Protein AF-A0A9W8ZR80-F1 (afdb_monomer)

Nearest PDB structures (foldseek):
  5ufi-assembly3_C  TM=8.876E-01  e=1.411E-05  Homo sapiens
  4gao-assembly3_D  TM=9.109E-01  e=1.666E-04  Homo sapiens
  6b5q-assembly1_A  TM=8.791E-01  e=1.181E-04  Homo sapiens
  6xon-assembly1_A  TM=8.781E-01  e=1.486E-04  Tequatrovirus T4
  6xoq-assembly1_A  TM=8.804E-01  e=3.515E-04  Tequatrovirus T4

InterPro domains:
  IPR005176 Potentiating neddylation domain [PF03556] (81-155)
  IPR005176 Potentiating neddylation domain [PS51229] (1-176)
  IPR014764 Defective-in-cullin neddylation protein [PTHR12281] (7-153)
  IPR042460 DCN1-like, PONY binding domain [G3DSA:1.10.238.200] (81-168)

Solvent-accessible surface area (backbone atoms only — not comparable to full-atom values): 9997 Å² total; per-residue (Å²): 129,65,80,49,37,58,58,51,49,38,58,64,27,68,47,73,50,74,96,58,80,53,72,64,35,50,52,53,21,34,57,75,48,58,46,90,47,69,70,39,47,54,52,54,40,50,55,48,40,34,42,57,46,67,68,42,79,76,82,87,86,46,91,90,76,48,80,52,60,53,67,67,58,55,57,35,63,76,42,46,69,60,44,40,50,51,53,56,54,44,52,54,60,31,65,30,48,91,94,46,80,41,29,49,34,67,64,49,50,55,49,40,56,46,63,40,31,80,62,34,71,69,43,51,58,51,51,52,54,48,61,80,37,50,92,76,55,62,59,40,39,67,64,60,55,53,46,54,56,52,48,51,50,52,52,51,54,51,51,52,53,51,52,53,51,48,53,58,47,55,55,55,68,73,76,111

Sequence (176 aa):
MDGAMPLILAWQLDAKEMGTFTKDEWLKGTAKLRISTLPSLVIALSELDDLLISDKSPVKSNPKTDPYDRGTYLNYAKNVKDAYQKLYIFCFSLAKPEQSRNIDMETSTALWSVILAPKYPIMQEVLEFIAEKETVYKATNKDLWTMVIIFSWSYCSTLTFHVVDIDARILRDCES

pLDDT: mean 88.4, std 12.41, range [44.84, 97.75]

Structure (mmCIF, N/CA/C/O backbone):
data_AF-A0A9W8ZR80-F1
#
_entry.id   AF-A0A9W8ZR80-F1
#
loop_
_atom_site.group_PDB
_atom_site.id
_atom_site.type_symbol
_atom_site.label_atom_id
_atom_site.label_alt_id
_atom_site.label_comp_id
_atom_site.label_asym_id
_atom_site.label_entity_id
_atom_site.label_seq_id
_atom_site.pdbx_PDB_ins_code
_atom_site.Cartn_x
_atom_site.Cartn_y
_atom_site.Cartn_z
_atom_site.occupancy
_atom_site.B_iso_or_equiv
_atom_site.auth_seq_id
_atom_site.auth_comp_id
_atom_site.auth_as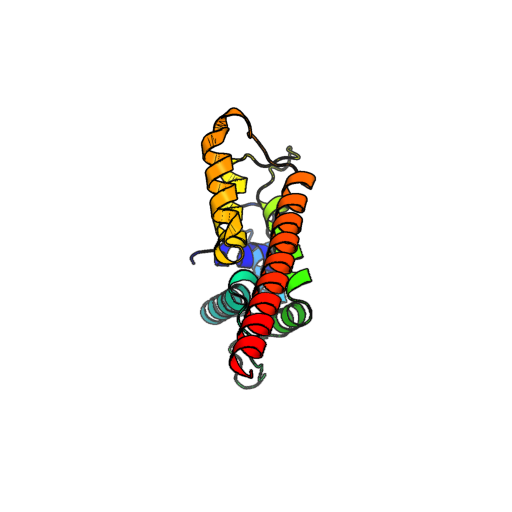ym_id
_atom_site.auth_atom_id
_atom_site.pdbx_PDB_model_num
ATOM 1 N N . MET A 1 1 ? -5.529 -10.310 -8.979 1.00 62.75 1 MET A N 1
ATOM 2 C CA . MET A 1 1 ? -4.592 -9.430 -8.248 1.00 62.75 1 MET A CA 1
ATOM 3 C C . MET A 1 1 ? -5.079 -9.530 -6.835 1.00 62.75 1 MET A C 1
ATOM 5 O O . MET A 1 1 ? -6.152 -9.009 -6.558 1.00 62.75 1 MET A O 1
ATOM 9 N N . ASP A 1 2 ? -4.362 -10.277 -6.015 1.00 78.81 2 ASP A N 1
ATOM 10 C CA . ASP A 1 2 ? -4.862 -10.706 -4.714 1.00 78.81 2 ASP A CA 1
ATOM 11 C C . ASP A 1 2 ? -3.974 -10.086 -3.626 1.00 78.81 2 ASP A C 1
ATOM 13 O O . ASP A 1 2 ? -2.906 -9.539 -3.926 1.00 78.81 2 ASP A O 1
ATOM 17 N N . GLY A 1 3 ? -4.425 -10.115 -2.373 1.00 89.12 3 GLY A N 1
ATOM 18 C CA . GLY A 1 3 ? -3.670 -9.548 -1.254 1.00 89.12 3 GLY A CA 1
ATOM 19 C C . GLY A 1 3 ? -3.423 -8.043 -1.404 1.00 89.12 3 GLY A C 1
ATOM 20 O O . GLY A 1 3 ? -4.344 -7.279 -1.696 1.00 89.12 3 GLY A O 1
ATOM 21 N N . ALA A 1 4 ? -2.178 -7.603 -1.195 1.00 93.88 4 ALA A N 1
ATOM 22 C CA . ALA A 1 4 ? -1.828 -6.183 -1.173 1.00 93.88 4 ALA A CA 1
ATOM 23 C C . ALA A 1 4 ? -1.535 -5.585 -2.559 1.00 93.88 4 ALA A C 1
ATOM 25 O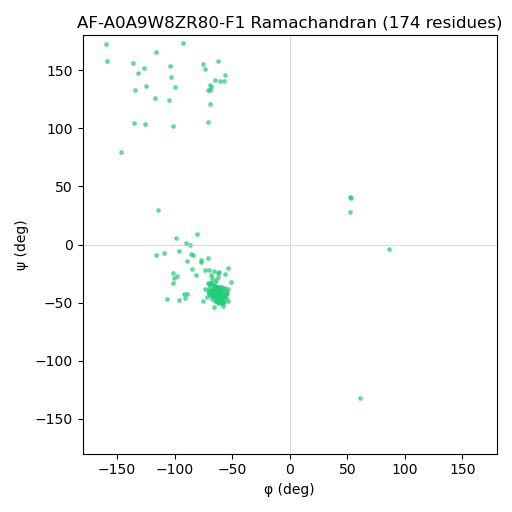 O . ALA A 1 4 ? -1.421 -4.362 -2.677 1.00 93.88 4 ALA A O 1
ATOM 26 N N . MET A 1 5 ? -1.456 -6.394 -3.625 1.00 94.44 5 MET A N 1
ATOM 27 C CA . MET A 1 5 ? -1.112 -5.908 -4.971 1.00 94.44 5 MET A CA 1
ATOM 28 C C . MET A 1 5 ? -2.005 -4.756 -5.473 1.00 94.44 5 MET A C 1
ATOM 30 O O . MET A 1 5 ? -1.453 -3.804 -6.031 1.00 94.44 5 MET A O 1
ATOM 34 N N . PRO A 1 6 ? -3.344 -4.762 -5.280 1.00 94.94 6 PRO A N 1
ATOM 35 C CA . PRO A 1 6 ? -4.185 -3.631 -5.681 1.00 94.94 6 PRO A CA 1
ATOM 36 C C . PRO A 1 6 ? -3.848 -2.333 -4.932 1.00 94.94 6 PRO A C 1
ATOM 38 O O . PRO A 1 6 ? -3.858 -1.258 -5.530 1.00 94.94 6 PRO A O 1
ATOM 41 N N . LEU A 1 7 ? -3.498 -2.426 -3.644 1.00 96.25 7 LEU A N 1
ATOM 42 C CA . LEU A 1 7 ? -3.101 -1.277 -2.822 1.00 96.25 7 LEU A CA 1
ATOM 43 C C . LEU A 1 7 ? -1.726 -0.747 -3.237 1.00 96.25 7 LEU A C 1
ATOM 45 O O . LEU A 1 7 ? -1.531 0.464 -3.325 1.00 96.25 7 LEU A O 1
ATOM 49 N N . ILE A 1 8 ? -0.789 -1.646 -3.549 1.00 96.56 8 ILE A N 1
ATOM 50 C CA . ILE A 1 8 ? 0.528 -1.286 -4.085 1.00 96.56 8 ILE A CA 1
ATOM 51 C C . ILE A 1 8 ? 0.368 -0.596 -5.439 1.00 96.56 8 ILE A C 1
ATOM 53 O O . ILE A 1 8 ? 1.002 0.431 -5.668 1.00 96.56 8 ILE A O 1
ATOM 57 N N . LEU A 1 9 ? -0.498 -1.102 -6.321 1.00 96.12 9 LEU A N 1
ATOM 58 C CA . LEU A 1 9 ? -0.787 -0.452 -7.599 1.00 96.12 9 LEU A CA 1
ATOM 59 C C . LEU A 1 9 ? -1.351 0.953 -7.385 1.00 96.12 9 LEU A C 1
ATOM 61 O O . LEU A 1 9 ? -0.821 1.906 -7.952 1.00 96.12 9 LEU A O 1
ATOM 65 N N . ALA A 1 10 ? -2.370 1.092 -6.534 1.00 96.81 10 ALA A N 1
ATOM 66 C CA . ALA A 1 10 ? -2.941 2.393 -6.203 1.00 96.81 10 ALA A CA 1
ATOM 67 C C . ALA A 1 10 ? -1.876 3.363 -5.670 1.00 96.81 10 ALA A C 1
ATOM 69 O O . ALA A 1 10 ? -1.837 4.523 -6.076 1.00 96.81 10 ALA A O 1
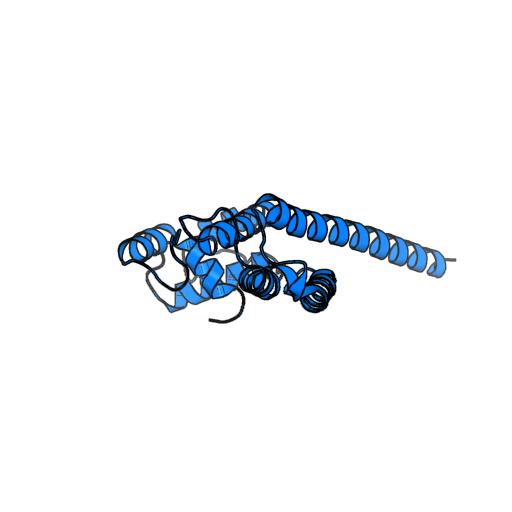ATOM 70 N N . TRP A 1 11 ? -0.957 2.870 -4.837 1.00 97.06 11 TRP A N 1
ATOM 71 C CA . TRP A 1 11 ? 0.157 3.655 -4.321 1.00 97.06 11 TRP A CA 1
ATOM 72 C C . TRP A 1 11 ? 1.143 4.076 -5.413 1.00 97.06 11 TRP A C 1
ATOM 74 O O . TRP A 1 11 ? 1.546 5.235 -5.467 1.00 97.06 11 TRP A O 1
ATOM 84 N N . GLN A 1 12 ? 1.518 3.171 -6.321 1.00 95.38 12 GLN A N 1
ATOM 85 C CA . GLN A 1 12 ? 2.451 3.494 -7.404 1.00 95.38 12 GLN A CA 1
ATOM 86 C C . GLN A 1 12 ? 1.868 4.483 -8.425 1.00 95.38 12 GLN A C 1
ATOM 88 O O . GLN A 1 12 ? 2.624 5.244 -9.036 1.00 95.38 12 GLN A O 1
ATOM 93 N N . LEU A 1 13 ? 0.544 4.485 -8.596 1.00 95.50 13 LEU A N 1
ATOM 94 C CA . LEU A 1 13 ? -0.175 5.421 -9.463 1.00 95.50 13 LEU A CA 1
ATOM 95 C C . LEU A 1 13 ? -0.551 6.740 -8.766 1.00 95.50 13 LEU A C 1
ATOM 97 O O . LEU A 1 13 ? -1.140 7.603 -9.413 1.00 95.50 13 LEU A O 1
ATOM 101 N N . ASP A 1 14 ? -0.202 6.907 -7.483 1.00 95.12 14 ASP A N 1
ATOM 102 C CA . ASP A 1 14 ? -0.587 8.059 -6.658 1.00 95.12 14 ASP A CA 1
ATOM 103 C C . ASP A 1 14 ? -2.120 8.300 -6.681 1.00 95.12 14 ASP A C 1
ATOM 105 O O . ASP A 1 14 ? -2.590 9.436 -6.783 1.00 95.12 14 ASP A O 1
ATOM 109 N N . ALA A 1 15 ? -2.895 7.208 -6.616 1.00 95.94 15 ALA A N 1
ATOM 110 C CA . ALA A 1 15 ? -4.350 7.223 -6.740 1.00 95.94 15 ALA A CA 1
ATOM 111 C C . ALA A 1 15 ? -5.027 7.980 -5.593 1.00 95.94 15 ALA A C 1
ATOM 113 O O . ALA A 1 15 ? -4.614 7.885 -4.433 1.00 95.94 15 ALA A O 1
ATOM 114 N N . LYS A 1 16 ? -6.092 8.715 -5.922 1.00 92.88 16 LYS A N 1
ATOM 115 C CA . LYS A 1 16 ? -6.823 9.546 -4.953 1.00 92.88 16 LYS A CA 1
ATOM 116 C C . LYS A 1 16 ? -8.079 8.906 -4.384 1.00 92.88 16 LYS A C 1
ATOM 118 O O . LYS A 1 16 ? -8.481 9.267 -3.283 1.00 92.88 16 LYS A O 1
ATOM 123 N N . GLU A 1 17 ? -8.699 8.003 -5.129 1.00 91.00 17 GLU A N 1
ATOM 124 C CA . GLU A 1 17 ? -9.972 7.390 -4.769 1.00 91.00 17 GLU A CA 1
ATOM 125 C C . GLU A 1 17 ? -9.833 5.868 -4.765 1.00 91.00 17 GLU A C 1
ATOM 127 O O . GLU A 1 17 ? -9.199 5.273 -5.638 1.00 91.00 17 GLU A O 1
ATOM 132 N N . MET A 1 18 ? -10.395 5.224 -3.744 1.00 89.88 18 MET A N 1
ATOM 133 C CA . MET A 1 18 ? -10.366 3.773 -3.643 1.00 89.88 18 MET A CA 1
ATOM 134 C C . MET A 1 18 ? -11.285 3.144 -4.700 1.00 89.88 18 MET A C 1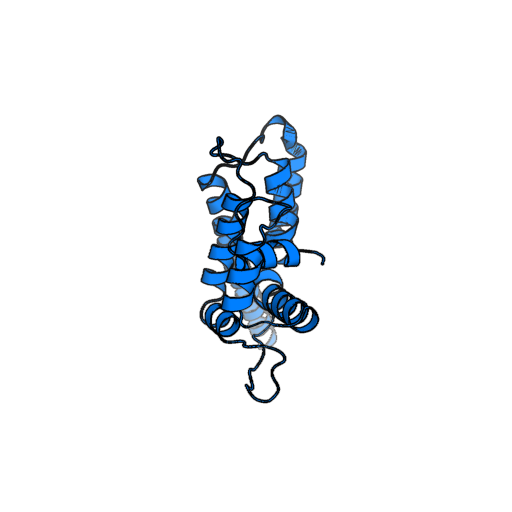
ATOM 136 O O . MET A 1 18 ? -12.440 3.528 -4.847 1.00 89.88 18 MET A O 1
ATOM 140 N N . GLY A 1 19 ? -10.781 2.132 -5.409 1.00 88.06 19 GLY A N 1
ATOM 141 C CA . GLY A 1 19 ? -11.571 1.335 -6.355 1.00 88.06 19 GLY A CA 1
ATOM 142 C C . GLY A 1 19 ? -11.675 1.906 -7.772 1.00 88.06 19 GLY A C 1
ATOM 143 O O . GLY A 1 19 ? -12.218 1.231 -8.647 1.00 88.06 19 GLY A O 1
ATOM 144 N N . THR A 1 20 ? -11.122 3.092 -8.040 1.00 90.56 20 THR A N 1
ATOM 145 C CA . THR A 1 20 ? -11.117 3.700 -9.378 1.00 90.56 20 THR A CA 1
ATOM 146 C C . THR A 1 20 ? -9.752 4.306 -9.713 1.00 90.56 20 THR A C 1
ATOM 148 O O . THR A 1 20 ? -8.962 4.637 -8.834 1.00 90.56 20 THR A O 1
ATOM 151 N N . PHE A 1 21 ? -9.457 4.429 -11.010 1.00 93.62 21 PHE A N 1
ATOM 152 C CA . PHE A 1 21 ? -8.280 5.141 -11.506 1.00 93.62 21 PHE A CA 1
ATOM 153 C C . PHE A 1 21 ? -8.685 6.046 -12.660 1.00 93.62 21 PHE A C 1
ATOM 155 O O . PHE A 1 21 ? -9.361 5.622 -13.602 1.00 93.62 21 PHE A O 1
ATOM 162 N N . THR A 1 22 ? -8.226 7.289 -12.625 1.00 95.19 22 THR A N 1
ATOM 163 C CA . THR A 1 22 ? -8.341 8.195 -13.763 1.00 95.19 22 THR A CA 1
ATOM 164 C C . THR A 1 22 ? -7.317 7.834 -14.838 1.00 95.19 22 THR A C 1
ATOM 166 O O . THR A 1 22 ? -6.243 7.283 -14.573 1.00 95.19 22 THR A O 1
ATOM 169 N N . LYS A 1 23 ? -7.618 8.200 -16.088 1.00 94.44 23 LYS A N 1
ATOM 170 C CA . LYS A 1 23 ? -6.676 8.036 -17.205 1.00 94.44 23 LYS A CA 1
ATOM 171 C C . LYS A 1 23 ? -5.343 8.743 -16.930 1.00 94.44 23 LYS A C 1
ATOM 173 O O . LYS A 1 23 ? -4.289 8.222 -17.284 1.00 94.44 23 LYS A O 1
ATOM 178 N N . ASP A 1 24 ? -5.391 9.904 -16.286 1.00 95.50 24 ASP A N 1
ATOM 179 C CA . ASP A 1 24 ? -4.204 10.697 -15.979 1.00 95.50 24 ASP A CA 1
ATOM 180 C C . ASP A 1 24 ? -3.326 10.044 -14.908 1.00 95.50 24 ASP A C 1
ATOM 182 O O . ASP A 1 24 ? -2.107 10.030 -15.073 1.00 95.50 24 ASP A O 1
ATOM 186 N N . GLU A 1 25 ? -3.911 9.491 -13.839 1.00 95.69 25 GLU A N 1
ATOM 187 C CA . GLU A 1 25 ? -3.174 8.721 -12.820 1.00 95.69 25 GLU A CA 1
ATOM 188 C C . GLU A 1 25 ? -2.483 7.513 -13.456 1.00 95.69 25 GLU A C 1
ATOM 190 O O . GLU A 1 25 ? -1.280 7.316 -13.277 1.00 95.69 25 GLU A O 1
ATOM 195 N N . TRP A 1 26 ? -3.211 6.762 -14.288 1.00 94.38 26 TRP A N 1
ATOM 196 C CA . TRP A 1 26 ? -2.657 5.613 -14.997 1.00 94.38 26 TRP A CA 1
ATOM 197 C C . TRP A 1 26 ? -1.476 5.999 -15.894 1.00 94.38 26 TRP A C 1
ATOM 199 O O . TRP A 1 26 ? -0.403 5.397 -15.814 1.00 94.38 26 TRP A O 1
ATOM 209 N N . LEU A 1 27 ? -1.641 7.021 -16.740 1.00 93.56 27 LEU A N 1
ATOM 210 C CA . LEU A 1 27 ? -0.595 7.457 -17.667 1.00 93.56 27 LEU A CA 1
ATOM 211 C C . LEU A 1 27 ? 0.628 8.010 -16.930 1.00 93.56 27 LEU A C 1
ATOM 213 O O . LEU A 1 27 ? 1.757 7.664 -17.273 1.00 93.56 27 LEU A O 1
ATOM 217 N N . LYS A 1 28 ? 0.424 8.839 -15.900 1.00 93.38 28 LYS A N 1
ATOM 218 C CA . LYS A 1 28 ? 1.524 9.410 -15.110 1.00 93.38 28 LYS A CA 1
ATOM 219 C C . LYS A 1 28 ? 2.275 8.329 -14.341 1.00 93.38 28 LYS A C 1
ATOM 221 O O . LYS A 1 28 ? 3.504 8.317 -14.366 1.00 93.38 28 LYS A O 1
ATOM 226 N N . GLY A 1 29 ? 1.557 7.414 -13.696 1.00 91.69 29 GLY A N 1
ATOM 227 C CA . GLY A 1 29 ? 2.158 6.343 -12.910 1.00 91.69 29 GLY A CA 1
ATOM 228 C C . GLY A 1 29 ? 2.911 5.331 -13.775 1.00 91.69 29 GLY A C 1
ATOM 229 O O . GLY A 1 29 ? 4.074 5.041 -13.508 1.00 91.69 29 GLY A O 1
ATOM 230 N N . THR A 1 30 ? 2.322 4.861 -14.878 1.00 90.94 30 THR A N 1
ATOM 231 C CA . THR A 1 30 ? 3.016 3.942 -15.804 1.00 90.94 30 THR A CA 1
ATOM 232 C C . THR A 1 30 ? 4.226 4.593 -16.480 1.00 90.94 30 THR A C 1
ATOM 234 O O . THR A 1 30 ? 5.264 3.943 -16.615 1.00 90.94 30 THR A O 1
ATOM 237 N N . ALA A 1 31 ? 4.159 5.889 -16.808 1.00 91.12 31 ALA A N 1
ATOM 238 C CA . ALA A 1 31 ? 5.311 6.645 -17.303 1.00 91.12 31 ALA A CA 1
ATOM 239 C C . ALA A 1 31 ? 6.419 6.798 -16.244 1.00 91.12 31 ALA A C 1
ATOM 241 O O . ALA A 1 31 ? 7.595 6.617 -16.563 1.00 91.12 31 ALA A O 1
ATOM 242 N N . LYS A 1 32 ? 6.061 7.073 -14.981 1.00 90.00 32 LYS A N 1
ATOM 243 C CA . LYS A 1 32 ? 6.988 7.150 -13.832 1.00 90.00 32 LYS A CA 1
ATOM 244 C C . LYS A 1 32 ? 7.695 5.817 -13.583 1.00 90.00 32 LYS A C 1
ATOM 246 O O . LYS A 1 32 ? 8.894 5.805 -13.325 1.00 90.00 32 LYS A O 1
ATOM 251 N N . LEU A 1 33 ? 6.968 4.707 -13.697 1.00 88.12 33 LEU A N 1
ATOM 252 C CA . LEU A 1 33 ? 7.519 3.354 -13.590 1.00 88.12 33 LEU A CA 1
ATOM 253 C C . LEU A 1 33 ? 8.257 2.900 -14.856 1.00 88.12 33 LEU A C 1
ATOM 255 O O . LEU A 1 33 ? 8.957 1.895 -14.817 1.00 88.12 33 LEU A O 1
ATOM 259 N N . ARG A 1 34 ? 8.093 3.624 -15.974 1.00 88.88 34 ARG A N 1
ATOM 260 C CA . ARG A 1 34 ? 8.597 3.261 -17.309 1.00 88.88 34 ARG A CA 1
ATOM 261 C C . ARG A 1 34 ? 8.158 1.859 -17.740 1.00 88.88 34 ARG A C 1
ATOM 263 O O . ARG A 1 34 ? 8.922 1.107 -18.342 1.00 88.88 34 ARG A O 1
ATOM 270 N N . ILE A 1 35 ? 6.910 1.514 -17.434 1.00 90.06 35 ILE A N 1
ATOM 271 C CA . ILE A 1 35 ? 6.309 0.225 -17.777 1.00 90.06 35 ILE A CA 1
ATOM 272 C C . ILE A 1 35 ? 5.350 0.420 -18.947 1.00 90.06 35 ILE A C 1
ATOM 274 O O . ILE A 1 35 ? 4.427 1.226 -18.875 1.00 90.06 35 ILE A O 1
ATOM 278 N N . SER A 1 36 ? 5.558 -0.341 -20.021 1.00 86.12 36 SER A N 1
ATOM 279 C CA . SER A 1 36 ? 4.759 -0.268 -21.251 1.00 86.12 36 SER A CA 1
ATOM 280 C C . SER A 1 36 ? 3.853 -1.480 -21.479 1.00 86.12 36 SER A C 1
ATOM 282 O O . SER A 1 36 ? 3.043 -1.464 -22.402 1.00 86.12 36 SER A O 1
ATOM 284 N N . THR A 1 37 ? 3.966 -2.531 -20.658 1.00 90.94 37 THR A N 1
ATOM 285 C CA . THR A 1 37 ? 3.181 -3.762 -20.814 1.00 90.94 37 THR A CA 1
ATOM 286 C C . THR A 1 37 ? 2.557 -4.204 -19.493 1.00 90.94 37 THR A C 1
ATOM 288 O O . THR A 1 37 ? 3.135 -4.024 -18.419 1.00 90.94 37 THR A O 1
ATOM 291 N N . LEU A 1 38 ? 1.372 -4.814 -19.571 1.00 91.38 38 LEU A N 1
ATOM 292 C CA . LEU A 1 38 ? 0.682 -5.353 -18.400 1.00 91.38 38 LEU A CA 1
ATOM 293 C C . LEU A 1 38 ? 1.469 -6.485 -17.702 1.00 91.38 38 LEU A C 1
ATOM 295 O O . LEU A 1 38 ? 1.531 -6.459 -16.476 1.00 91.38 38 LEU A O 1
ATOM 299 N N . PRO A 1 39 ? 2.120 -7.435 -18.410 1.00 93.81 39 PRO A N 1
ATOM 300 C CA . PRO A 1 39 ? 2.944 -8.455 -17.756 1.00 93.81 39 PRO A CA 1
ATOM 301 C C . PRO A 1 39 ? 4.085 -7.862 -16.922 1.00 93.81 39 PRO A C 1
ATOM 303 O O . PRO A 1 39 ? 4.265 -8.249 -15.770 1.00 93.81 39 PRO A O 1
ATOM 306 N N . SER A 1 40 ? 4.804 -6.873 -17.461 1.00 93.06 40 SER A N 1
ATOM 307 C CA . SER A 1 40 ? 5.857 -6.158 -16.732 1.00 93.06 40 SER A CA 1
ATOM 308 C C . SER A 1 40 ? 5.315 -5.445 -15.488 1.00 93.06 40 SER A C 1
ATOM 310 O O . SER A 1 40 ? 5.977 -5.442 -14.453 1.00 93.06 40 SER A O 1
ATOM 312 N N . LEU A 1 41 ? 4.101 -4.882 -15.562 1.00 93.88 41 LEU A N 1
ATOM 313 C CA . LEU A 1 41 ? 3.436 -4.266 -14.411 1.00 93.88 41 LEU A CA 1
ATOM 314 C C . LEU A 1 41 ? 3.127 -5.293 -13.320 1.00 93.88 41 LEU A C 1
ATOM 316 O O . LEU A 1 41 ? 3.421 -5.050 -12.156 1.00 93.88 41 LEU A O 1
ATOM 320 N N . VAL A 1 42 ? 2.564 -6.445 -13.688 1.00 94.56 42 VAL A N 1
ATOM 321 C CA . VAL A 1 42 ? 2.245 -7.515 -12.729 1.00 94.56 42 VAL A CA 1
ATOM 322 C C . VAL A 1 42 ? 3.510 -8.021 -12.034 1.00 94.56 42 VAL A C 1
ATOM 324 O O . VAL A 1 42 ? 3.495 -8.185 -10.816 1.00 94.56 42 VAL A O 1
ATOM 327 N N . ILE A 1 43 ? 4.612 -8.195 -12.774 1.00 94.31 43 ILE A N 1
ATOM 328 C CA . ILE A 1 43 ? 5.913 -8.562 -12.196 1.00 94.31 43 ILE A CA 1
ATOM 329 C C . ILE A 1 43 ? 6.378 -7.490 -11.206 1.00 94.31 43 ILE A C 1
ATOM 331 O O . ILE A 1 43 ? 6.713 -7.820 -10.074 1.00 94.31 43 ILE A O 1
ATOM 335 N N . ALA A 1 44 ? 6.335 -6.211 -11.588 1.00 95.06 44 ALA A N 1
ATOM 336 C CA . ALA A 1 44 ? 6.754 -5.118 -10.714 1.00 95.06 44 ALA A CA 1
ATOM 337 C C . ALA A 1 44 ? 5.946 -5.055 -9.406 1.00 95.06 44 ALA A C 1
ATOM 339 O O . ALA A 1 44 ? 6.513 -4.853 -8.334 1.00 95.06 44 ALA A O 1
ATOM 340 N N . LEU A 1 45 ? 4.626 -5.254 -9.481 1.00 95.88 45 LEU A N 1
ATOM 341 C CA . LEU A 1 45 ? 3.758 -5.298 -8.302 1.00 95.88 45 LEU A CA 1
ATOM 342 C C . LEU A 1 45 ? 4.052 -6.514 -7.419 1.00 95.88 45 LEU A C 1
ATOM 344 O O . LEU A 1 45 ? 4.069 -6.376 -6.201 1.00 95.88 45 LEU A O 1
ATOM 348 N N . SER A 1 46 ? 4.308 -7.679 -8.021 1.00 95.25 46 SER A N 1
ATOM 349 C CA . SER A 1 46 ? 4.666 -8.896 -7.286 1.00 95.25 46 SER A CA 1
ATOM 350 C C . SER A 1 46 ? 6.008 -8.748 -6.571 1.00 95.25 46 SER A C 1
ATOM 352 O O . SER A 1 46 ? 6.130 -9.148 -5.421 1.00 95.25 46 SER A O 1
ATOM 354 N N . GLU A 1 47 ? 7.008 -8.145 -7.221 1.00 95.19 47 GLU A N 1
ATOM 355 C CA . GLU A 1 47 ? 8.311 -7.888 -6.599 1.00 95.19 47 GLU A CA 1
ATOM 356 C C . GLU A 1 47 ? 8.183 -6.898 -5.427 1.00 95.19 47 GLU A C 1
ATOM 358 O O . GLU A 1 47 ? 8.858 -7.059 -4.409 1.00 95.19 47 GLU A O 1
ATOM 363 N N . LEU A 1 48 ? 7.309 -5.887 -5.539 1.00 96.12 48 LEU A N 1
ATOM 364 C CA . LEU A 1 48 ? 7.020 -4.950 -4.446 1.00 96.12 48 LEU A CA 1
ATOM 365 C C . LEU A 1 48 ? 6.264 -5.604 -3.286 1.00 96.12 48 LEU A C 1
ATOM 367 O O . LEU A 1 48 ? 6.577 -5.301 -2.138 1.00 96.12 48 LEU A O 1
ATOM 371 N N . ASP A 1 49 ? 5.295 -6.476 -3.561 1.00 95.75 49 ASP A N 1
ATOM 372 C CA . ASP A 1 49 ? 4.586 -7.244 -2.530 1.00 95.75 49 ASP A CA 1
ATOM 373 C C . ASP A 1 49 ? 5.555 -8.145 -1.753 1.00 95.75 49 ASP A C 1
ATOM 375 O O . ASP A 1 49 ? 5.622 -8.094 -0.522 1.00 95.75 49 ASP A O 1
ATOM 379 N N . ASP A 1 50 ? 6.407 -8.860 -2.488 1.00 95.38 50 ASP A N 1
ATOM 380 C CA . ASP A 1 50 ? 7.464 -9.699 -1.936 1.00 95.38 50 ASP A CA 1
ATOM 381 C C . ASP A 1 50 ? 8.412 -8.909 -1.024 1.00 95.38 50 ASP A C 1
ATOM 383 O O . ASP A 1 50 ? 8.758 -9.370 0.064 1.00 95.38 50 ASP A O 1
ATOM 387 N N . LEU A 1 51 ? 8.805 -7.705 -1.450 1.00 95.44 51 LEU A N 1
ATOM 388 C CA . LEU A 1 51 ? 9.713 -6.832 -0.708 1.00 95.44 51 LEU A CA 1
ATOM 389 C C . LEU A 1 51 ? 9.061 -6.206 0.535 1.00 95.44 51 LEU A C 1
ATOM 391 O O . LEU A 1 51 ? 9.697 -6.109 1.582 1.00 95.44 51 LEU A O 1
ATOM 395 N N . LEU A 1 52 ? 7.833 -5.698 0.407 1.00 95.06 52 LEU A N 1
ATOM 396 C CA . LEU A 1 52 ? 7.204 -4.850 1.425 1.00 95.06 52 LEU A CA 1
ATOM 397 C C . LEU A 1 52 ? 6.376 -5.664 2.422 1.00 95.06 52 LEU A C 1
ATOM 399 O O . LEU A 1 52 ? 6.433 -5.401 3.627 1.00 95.06 52 LEU A O 1
ATOM 403 N N . ILE A 1 53 ? 5.614 -6.641 1.931 1.00 94.06 53 ILE A N 1
ATOM 404 C CA . ILE A 1 53 ? 4.659 -7.413 2.732 1.00 94.06 53 ILE A CA 1
ATOM 405 C C . ILE A 1 53 ? 5.290 -8.723 3.199 1.00 94.06 53 ILE A C 1
ATOM 407 O O . ILE A 1 53 ? 5.248 -9.013 4.391 1.00 94.06 53 ILE A O 1
ATOM 411 N N . SER A 1 54 ? 5.935 -9.463 2.290 1.00 91.12 54 SER A N 1
ATOM 412 C CA . SER A 1 54 ? 6.453 -10.815 2.566 1.00 91.12 54 SER A CA 1
ATOM 413 C C . SER A 1 54 ? 7.894 -10.873 3.106 1.00 91.12 54 SER A C 1
ATOM 415 O O . SER A 1 54 ? 8.414 -11.969 3.303 1.00 91.12 54 SER A O 1
ATOM 417 N N . ASP A 1 55 ? 8.564 -9.730 3.309 1.00 88.69 55 ASP A N 1
ATOM 418 C CA . ASP A 1 55 ? 9.963 -9.632 3.785 1.00 88.69 55 ASP A CA 1
ATOM 419 C C . ASP A 1 55 ? 10.985 -10.465 2.985 1.00 88.69 55 ASP A C 1
ATOM 421 O O . ASP A 1 55 ? 12.029 -10.881 3.499 1.00 88.69 55 ASP A O 1
ATOM 425 N N . LYS A 1 56 ? 10.725 -10.706 1.695 1.00 90.19 56 LYS A N 1
ATOM 426 C CA . LYS A 1 56 ? 11.672 -11.422 0.838 1.00 90.19 56 LYS A CA 1
ATOM 427 C C . LYS A 1 56 ? 12.867 -10.537 0.500 1.00 90.19 56 LYS A C 1
ATOM 429 O O . LYS A 1 56 ? 12.787 -9.311 0.412 1.00 90.19 56 LYS A O 1
ATOM 434 N N . SER A 1 57 ? 14.005 -11.189 0.270 1.00 88.94 57 SER A N 1
ATOM 435 C CA . SER A 1 57 ? 15.229 -10.498 -0.137 1.00 88.94 57 SER A CA 1
ATOM 436 C C . SER A 1 57 ? 15.033 -9.751 -1.467 1.00 88.94 57 SER A C 1
ATOM 438 O O . SER A 1 57 ? 14.416 -10.309 -2.378 1.00 88.94 57 SER A O 1
ATOM 440 N N . PRO A 1 58 ? 15.590 -8.533 -1.621 1.00 91.81 58 PRO A N 1
ATOM 441 C CA . PRO A 1 58 ? 15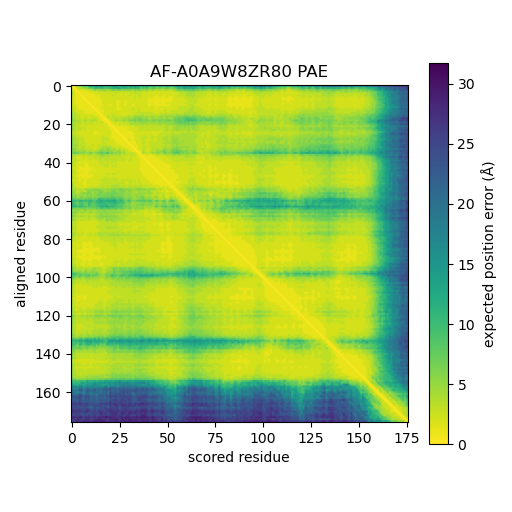.460 -7.764 -2.851 1.00 91.81 58 PRO A CA 1
ATOM 442 C C . PRO A 1 58 ? 15.967 -8.515 -4.085 1.00 91.81 58 PRO A C 1
ATOM 444 O O . PRO A 1 58 ? 17.014 -9.171 -4.053 1.00 91.81 58 PRO A O 1
ATOM 447 N N . VAL A 1 59 ? 15.254 -8.366 -5.199 1.00 91.62 59 VAL A N 1
ATOM 448 C CA . VAL A 1 59 ? 15.635 -8.977 -6.476 1.00 91.62 59 VAL A CA 1
ATOM 449 C C . VAL A 1 59 ? 16.891 -8.300 -7.031 1.00 91.62 59 VAL A C 1
ATOM 451 O O . VAL A 1 59 ? 17.029 -7.074 -7.019 1.00 91.62 59 VAL A O 1
ATOM 454 N N . LYS A 1 60 ? 17.826 -9.105 -7.548 1.00 87.69 60 LYS A N 1
ATOM 455 C CA . LYS A 1 60 ? 19.015 -8.599 -8.249 1.00 87.69 60 LYS A CA 1
ATOM 456 C C . LYS A 1 60 ? 18.597 -7.980 -9.585 1.00 87.69 60 LYS A C 1
ATOM 458 O O . LYS A 1 60 ? 17.864 -8.601 -10.346 1.00 87.69 60 LYS A O 1
ATOM 463 N N . SER A 1 61 ? 19.108 -6.791 -9.889 1.00 88.62 61 SER A N 1
ATOM 464 C CA . SER A 1 61 ? 18.820 -6.090 -11.145 1.00 88.62 61 SER A CA 1
ATOM 465 C C . SER A 1 61 ? 19.949 -6.266 -12.158 1.00 88.62 61 SER A C 1
ATOM 467 O O . SER A 1 61 ? 21.130 -6.139 -11.826 1.00 88.62 61 SER A O 1
ATOM 469 N N . ASN A 1 62 ? 19.573 -6.544 -13.404 1.00 88.06 62 ASN A N 1
ATOM 470 C CA . ASN A 1 62 ? 20.439 -6.505 -14.572 1.00 88.06 62 ASN A CA 1
ATOM 471 C C . ASN A 1 62 ? 19.699 -5.800 -15.726 1.00 88.06 62 ASN A C 1
ATOM 473 O O . ASN A 1 62 ? 18.878 -6.426 -16.398 1.00 88.06 62 ASN A O 1
ATOM 477 N N . PRO A 1 63 ? 20.033 -4.533 -16.042 1.00 85.12 63 PRO A N 1
ATOM 478 C CA . PRO A 1 63 ? 19.295 -3.725 -17.018 1.00 85.12 63 PRO A CA 1
ATOM 479 C C . PRO A 1 63 ? 19.104 -4.351 -18.408 1.00 85.12 63 PRO A C 1
ATOM 481 O O . PRO A 1 63 ? 18.223 -3.927 -19.146 1.00 85.12 63 PRO A O 1
ATOM 484 N N . LYS A 1 64 ? 19.927 -5.338 -18.791 1.00 83.56 64 LYS A N 1
ATOM 485 C CA . LYS A 1 64 ? 19.809 -6.035 -20.083 1.00 83.56 64 LYS A CA 1
ATOM 486 C C . LYS A 1 64 ? 18.743 -7.131 -20.098 1.00 83.56 64 LYS A C 1
ATOM 488 O O . LYS A 1 64 ? 18.267 -7.483 -21.170 1.00 83.56 64 LYS A O 1
ATOM 493 N N . THR A 1 65 ? 18.437 -7.715 -18.945 1.00 89.38 65 THR A N 1
ATOM 494 C CA . THR A 1 65 ? 17.538 -8.874 -18.813 1.00 89.38 65 THR A CA 1
ATOM 495 C C . THR A 1 65 ? 16.285 -8.559 -18.009 1.00 89.38 65 THR A C 1
ATOM 497 O O . THR A 1 65 ? 15.388 -9.393 -17.925 1.00 89.38 65 THR A O 1
ATOM 500 N N . ASP A 1 66 ? 16.239 -7.389 -17.379 1.00 89.88 66 ASP A N 1
ATOM 501 C CA . ASP A 1 66 ? 15.148 -7.016 -16.496 1.00 89.88 66 ASP A CA 1
ATOM 502 C C . ASP A 1 66 ? 13.844 -6.807 -17.287 1.00 89.88 66 ASP A C 1
ATOM 504 O O . ASP A 1 66 ? 13.847 -6.147 -18.327 1.00 89.88 66 ASP A O 1
ATOM 508 N N . PRO A 1 67 ? 12.710 -7.341 -16.797 1.00 88.94 67 PRO A N 1
ATOM 509 C CA . PRO A 1 67 ? 11.426 -7.240 -17.488 1.00 88.94 67 PRO A CA 1
ATOM 510 C C . PRO A 1 67 ? 10.828 -5.822 -17.460 1.00 88.94 67 PRO A C 1
ATOM 512 O O . PRO A 1 67 ? 9.846 -5.560 -18.159 1.00 88.94 67 PRO A O 1
ATOM 515 N N . TYR A 1 68 ? 11.381 -4.922 -16.639 1.00 91.75 68 TYR A N 1
ATOM 516 C CA . TYR A 1 68 ? 11.026 -3.506 -16.544 1.00 91.75 68 TYR A CA 1
ATOM 517 C C . TYR A 1 68 ? 12.155 -2.685 -15.892 1.00 91.75 68 TYR A C 1
ATOM 519 O O . TYR A 1 68 ? 13.126 -3.241 -15.378 1.00 91.75 68 TYR A O 1
ATOM 527 N N . ASP A 1 69 ? 12.020 -1.355 -15.883 1.00 91.12 69 ASP A N 1
ATOM 528 C CA . ASP A 1 69 ? 12.941 -0.460 -15.171 1.00 91.12 69 ASP A CA 1
ATOM 529 C C . ASP A 1 69 ? 12.754 -0.580 -13.645 1.00 91.12 69 ASP A C 1
ATOM 531 O O . ASP A 1 69 ? 11.797 -0.067 -13.060 1.00 91.12 69 ASP A O 1
ATOM 535 N N . ARG A 1 70 ? 13.699 -1.250 -12.976 1.00 92.94 70 ARG A N 1
ATOM 536 C CA . ARG A 1 70 ? 13.679 -1.449 -11.518 1.00 92.94 70 ARG A CA 1
ATOM 537 C C . ARG A 1 70 ? 14.176 -0.248 -10.708 1.00 92.94 70 ARG A C 1
ATOM 539 O O . ARG A 1 70 ? 14.337 -0.372 -9.496 1.00 92.94 70 ARG A O 1
ATOM 546 N N . GLY A 1 71 ? 14.415 0.920 -11.306 1.00 91.88 71 GLY A N 1
ATOM 547 C CA . GLY A 1 71 ? 14.974 2.080 -10.603 1.00 91.88 71 GLY A CA 1
ATOM 548 C C . GLY A 1 71 ? 14.161 2.491 -9.369 1.00 91.88 71 GLY A C 1
ATOM 549 O O . GLY A 1 71 ? 14.714 2.678 -8.283 1.00 91.88 71 GLY A O 1
ATOM 550 N N . THR A 1 72 ? 12.835 2.561 -9.510 1.00 91.88 72 THR A N 1
ATOM 551 C CA . THR A 1 72 ? 11.913 2.867 -8.402 1.00 91.88 72 THR A CA 1
ATOM 552 C C . THR A 1 72 ? 11.915 1.764 -7.340 1.00 91.88 72 THR A C 1
ATOM 554 O O . THR A 1 72 ? 12.039 2.058 -6.153 1.00 91.88 72 THR A O 1
ATOM 557 N N . TYR A 1 73 ? 11.868 0.497 -7.764 1.00 94.69 73 TYR A N 1
ATOM 558 C CA . TYR A 1 73 ? 11.928 -0.668 -6.875 1.00 94.69 73 TYR A CA 1
ATOM 559 C C . TYR A 1 73 ? 13.202 -0.676 -6.016 1.00 94.69 73 TYR A C 1
ATOM 561 O O . TYR A 1 73 ? 13.138 -0.772 -4.791 1.00 94.69 73 TYR A O 1
ATOM 569 N N . LEU A 1 74 ? 14.366 -0.486 -6.643 1.00 94.06 74 LEU A N 1
ATOM 570 C CA . LEU A 1 74 ? 15.658 -0.462 -5.957 1.00 94.06 74 LEU A CA 1
ATOM 571 C C . LEU A 1 74 ? 15.770 0.704 -4.970 1.00 94.06 74 LEU A C 1
ATOM 573 O O . LEU A 1 74 ? 16.447 0.585 -3.951 1.00 94.06 74 LEU A O 1
ATOM 577 N N . ASN A 1 75 ? 15.107 1.832 -5.239 1.00 93.94 75 ASN A N 1
ATOM 578 C CA . ASN A 1 75 ? 15.051 2.933 -4.281 1.00 93.94 75 ASN A CA 1
ATOM 579 C C . ASN A 1 75 ? 14.269 2.557 -3.020 1.00 93.94 75 ASN A C 1
ATOM 581 O O . ASN A 1 75 ? 14.724 2.891 -1.928 1.00 93.94 75 ASN A O 1
ATOM 585 N N . TYR A 1 76 ? 13.157 1.830 -3.145 1.00 95.56 76 TYR A N 1
ATOM 586 C CA . TYR A 1 76 ? 12.447 1.298 -1.981 1.00 95.56 76 TYR A CA 1
ATOM 587 C C . TYR A 1 76 ? 13.274 0.244 -1.237 1.00 95.56 76 TYR A C 1
ATOM 589 O O . TYR A 1 76 ? 13.328 0.269 -0.010 1.00 95.56 76 TYR A O 1
ATOM 597 N N . ALA A 1 77 ? 14.002 -0.612 -1.959 1.00 95.19 77 ALA A N 1
ATOM 598 C CA . ALA A 1 77 ? 14.856 -1.639 -1.361 1.00 95.19 77 ALA A CA 1
ATOM 599 C C . ALA A 1 77 ? 15.998 -1.076 -0.488 1.00 95.19 77 ALA A C 1
ATOM 601 O O . ALA A 1 77 ? 16.456 -1.757 0.425 1.00 95.19 77 ALA A O 1
ATOM 602 N N . LYS A 1 78 ? 16.440 0.174 -0.711 1.00 95.31 78 LYS A N 1
ATOM 603 C CA . LYS A 1 78 ? 17.452 0.839 0.140 1.00 95.31 78 LYS A CA 1
ATOM 604 C C . LYS A 1 78 ? 16.968 1.072 1.572 1.00 95.31 78 LYS A C 1
ATOM 606 O O . LYS A 1 78 ? 17.779 1.077 2.492 1.00 95.31 78 LYS A O 1
ATOM 611 N N . ASN A 1 79 ? 15.670 1.314 1.757 1.00 94.75 79 ASN A N 1
ATOM 612 C CA . ASN A 1 79 ? 15.058 1.488 3.070 1.00 94.75 79 ASN A CA 1
ATOM 613 C C . ASN A 1 79 ? 13.627 0.939 3.047 1.00 94.75 79 ASN A C 1
ATOM 615 O O . ASN A 1 79 ? 12.649 1.682 2.939 1.00 94.75 79 ASN A O 1
ATOM 619 N N . VAL A 1 80 ? 13.530 -0.388 3.153 1.00 94.06 80 VAL A N 1
ATOM 620 C CA . VAL A 1 80 ? 12.259 -1.125 3.093 1.00 94.06 80 VAL A CA 1
ATOM 621 C C . VAL A 1 80 ? 11.292 -0.653 4.177 1.00 94.06 80 VAL A C 1
ATOM 623 O O . VAL A 1 80 ? 10.105 -0.494 3.908 1.00 94.06 80 VAL A O 1
ATOM 626 N N . LYS A 1 81 ? 11.792 -0.348 5.383 1.00 92.06 81 LYS A N 1
ATOM 627 C CA . LYS A 1 81 ? 10.964 0.129 6.499 1.00 92.06 81 LYS A CA 1
ATOM 628 C C . LYS A 1 81 ? 10.281 1.462 6.180 1.00 92.06 81 LYS A C 1
ATOM 630 O O . LYS A 1 81 ? 9.081 1.596 6.405 1.00 92.06 81 LYS A O 1
ATOM 635 N N . ASP A 1 82 ? 11.022 2.428 5.637 1.00 95.19 82 ASP A N 1
ATOM 636 C CA . ASP A 1 82 ? 10.471 3.723 5.213 1.00 95.19 82 ASP A CA 1
ATOM 637 C C . ASP A 1 82 ? 9.487 3.568 4.041 1.00 95.19 82 ASP A C 1
ATOM 639 O O . ASP A 1 82 ? 8.405 4.154 4.055 1.00 95.19 82 ASP A O 1
ATOM 643 N N . ALA A 1 83 ? 9.814 2.731 3.052 1.00 96.75 83 ALA A N 1
ATOM 644 C CA . ALA A 1 83 ? 8.920 2.447 1.930 1.00 96.75 83 ALA A CA 1
ATOM 645 C C . ALA A 1 83 ? 7.599 1.805 2.391 1.00 96.75 83 ALA A C 1
ATOM 647 O O . ALA A 1 83 ? 6.521 2.246 1.988 1.00 96.75 83 ALA A O 1
ATOM 648 N N . TYR A 1 84 ? 7.675 0.823 3.290 1.00 96.12 84 TYR A N 1
ATOM 649 C CA . TYR A 1 84 ? 6.513 0.177 3.892 1.00 96.12 84 TYR A CA 1
ATOM 650 C C . TYR A 1 84 ? 5.672 1.167 4.706 1.00 96.12 84 TYR A C 1
ATOM 652 O O . TYR A 1 84 ? 4.452 1.211 4.562 1.00 96.12 84 TYR A O 1
ATOM 660 N N . GLN A 1 85 ? 6.309 2.034 5.502 1.00 95.94 85 GLN A N 1
ATOM 661 C CA . GLN A 1 85 ? 5.606 3.082 6.244 1.00 95.94 85 GLN A CA 1
ATOM 662 C C . GLN A 1 85 ? 4.865 4.049 5.310 1.00 95.94 85 GLN A C 1
ATOM 664 O O . GLN A 1 85 ? 3.730 4.436 5.593 1.00 95.94 85 GLN A O 1
ATOM 669 N N . LYS A 1 86 ? 5.475 4.425 4.181 1.00 97.31 86 LYS A N 1
ATOM 670 C CA . LYS A 1 86 ? 4.835 5.275 3.166 1.00 97.31 86 LYS A CA 1
ATOM 671 C C . LYS A 1 86 ? 3.613 4.601 2.548 1.00 97.31 86 LYS A C 1
ATOM 673 O O . LYS A 1 86 ? 2.573 5.249 2.466 1.00 97.31 86 LYS A O 1
ATOM 678 N N . LEU A 1 87 ? 3.710 3.319 2.187 1.00 97.69 87 LEU A N 1
ATOM 679 C CA . LEU A 1 87 ? 2.567 2.529 1.713 1.00 97.69 87 LEU A CA 1
ATOM 680 C C . LEU A 1 87 ? 1.452 2.470 2.771 1.00 97.69 87 LEU A C 1
ATOM 682 O O . LEU A 1 87 ? 0.285 2.708 2.463 1.00 97.69 87 LEU A O 1
ATOM 686 N N . TYR A 1 88 ? 1.806 2.215 4.029 1.00 97.50 88 TYR A N 1
ATOM 687 C CA . TYR A 1 88 ? 0.853 2.122 5.135 1.00 97.50 88 TYR A CA 1
ATOM 688 C C . TYR A 1 88 ? 0.080 3.431 5.366 1.00 97.50 88 TYR A C 1
ATOM 690 O O . TYR A 1 88 ? -1.141 3.426 5.523 1.00 97.50 88 TYR A O 1
ATOM 698 N N . ILE A 1 89 ? 0.769 4.576 5.356 1.00 97.19 89 ILE A N 1
ATOM 699 C CA . ILE A 1 89 ? 0.135 5.897 5.499 1.00 97.19 89 ILE A CA 1
ATOM 700 C C . ILE A 1 89 ? -0.663 6.285 4.247 1.00 97.19 89 ILE A C 1
ATOM 702 O O . ILE A 1 89 ? -1.703 6.944 4.353 1.00 97.19 89 ILE A O 1
ATOM 706 N N . PHE A 1 90 ? -0.209 5.863 3.066 1.00 97.75 90 PHE A N 1
ATOM 707 C CA . PHE A 1 90 ? -0.972 6.018 1.834 1.00 97.75 90 PHE A CA 1
ATOM 708 C C . PHE A 1 90 ? -2.318 5.288 1.918 1.00 97.75 90 PHE A C 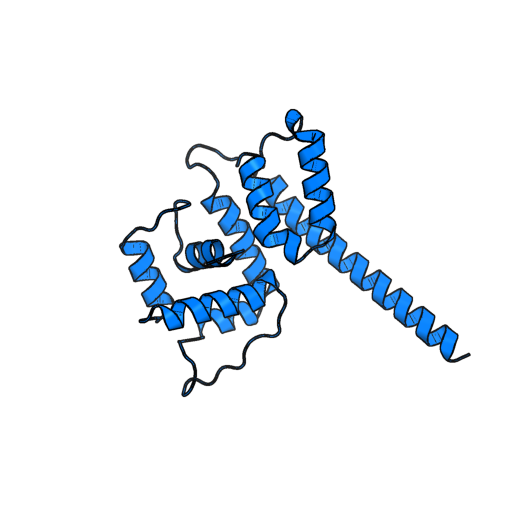1
ATOM 710 O O . PHE A 1 90 ? -3.335 5.903 1.616 1.00 97.75 90 PHE A O 1
ATOM 717 N N . CYS A 1 91 ? -2.359 4.047 2.417 1.00 97.44 91 CYS A N 1
ATOM 718 C CA . CYS A 1 91 ? -3.606 3.280 2.546 1.00 97.44 91 CYS A CA 1
ATOM 719 C C . CYS A 1 91 ? -4.657 4.007 3.401 1.00 97.44 91 CYS A C 1
ATOM 721 O O . CYS A 1 91 ? -5.824 4.059 3.019 1.00 97.44 91 CYS A O 1
ATOM 723 N N . PHE A 1 92 ? -4.242 4.645 4.503 1.00 96.69 92 PHE A N 1
ATOM 724 C CA . PHE A 1 92 ? -5.143 5.494 5.290 1.00 96.69 92 PHE A CA 1
ATOM 725 C C . PHE A 1 92 ? -5.681 6.666 4.462 1.00 96.69 92 PHE A C 1
ATOM 727 O O . PHE A 1 92 ? -6.863 6.988 4.500 1.00 96.69 92 PHE A O 1
ATOM 734 N N . SER A 1 93 ? -4.805 7.322 3.705 1.00 95.88 93 SER A N 1
ATOM 735 C CA . SER A 1 93 ? -5.176 8.501 2.919 1.00 95.88 93 SER A CA 1
ATOM 736 C C . SER A 1 93 ? -6.109 8.147 1.759 1.00 95.88 93 SER A C 1
ATOM 738 O O . SER A 1 93 ? -6.993 8.938 1.451 1.00 95.88 93 SER A O 1
ATOM 740 N N . LEU A 1 94 ? -5.933 6.960 1.171 1.00 95.75 94 LEU A N 1
ATOM 741 C CA . LEU A 1 94 ? -6.763 6.411 0.101 1.00 95.75 94 LEU A CA 1
ATOM 742 C C . LEU A 1 94 ? -8.165 6.017 0.592 1.00 95.75 94 LEU A C 1
ATOM 744 O O . LEU A 1 94 ? -9.146 6.251 -0.103 1.00 95.75 94 LEU A O 1
ATOM 748 N N . ALA A 1 95 ? -8.260 5.407 1.776 1.00 95.50 95 ALA A N 1
ATOM 749 C CA . ALA A 1 95 ? -9.528 4.922 2.323 1.00 95.50 95 ALA A CA 1
ATOM 750 C C . ALA A 1 95 ? -10.326 5.992 3.081 1.00 95.50 95 ALA A C 1
ATOM 752 O O . ALA A 1 95 ? -11.533 5.855 3.267 1.00 95.50 95 ALA A O 1
ATOM 753 N N . LYS A 1 96 ? -9.674 7.064 3.541 1.00 93.75 96 LYS A N 1
ATOM 754 C CA . LYS A 1 96 ? -10.334 8.144 4.277 1.00 93.75 96 LYS A CA 1
ATOM 755 C C . LYS A 1 96 ? -11.256 8.945 3.345 1.00 93.75 96 LYS A C 1
ATOM 757 O O . LYS A 1 96 ? -10.749 9.614 2.444 1.00 93.75 96 LYS A O 1
ATOM 762 N N . PRO A 1 97 ? -12.569 9.034 3.634 1.00 91.31 97 PRO A N 1
ATOM 763 C CA . PRO A 1 97 ? -13.477 9.896 2.881 1.00 91.31 97 PRO A CA 1
ATOM 764 C C . PRO A 1 97 ? -13.002 11.353 2.883 1.00 91.31 97 PRO A C 1
ATOM 766 O O . PRO A 1 97 ? -12.454 11.830 3.882 1.00 91.31 97 PRO A O 1
ATOM 769 N N . GLU A 1 98 ? -13.232 12.092 1.797 1.00 87.25 98 GLU A N 1
ATOM 770 C CA . GLU A 1 98 ? -12.706 13.456 1.622 1.00 87.25 98 GLU A CA 1
ATOM 771 C C . GLU A 1 98 ? -13.102 14.393 2.777 1.00 87.25 98 GLU A C 1
ATOM 773 O O . GLU A 1 98 ? -12.257 15.091 3.340 1.00 87.25 98 GLU A O 1
ATOM 778 N N . GLN A 1 99 ? -14.360 14.311 3.215 1.00 88.44 99 GLN A N 1
ATOM 779 C CA . GLN A 1 99 ? -14.939 15.151 4.269 1.00 88.44 99 GLN A CA 1
ATOM 780 C C . GLN A 1 99 ? -14.667 14.644 5.697 1.00 88.44 99 GLN A C 1
ATOM 782 O O . GLN A 1 99 ? -14.952 15.344 6.668 1.00 88.44 99 GLN A O 1
ATOM 787 N N . SER A 1 100 ? -14.112 13.438 5.849 1.00 90.94 100 SER A N 1
ATOM 788 C CA . SER A 1 100 ? -13.863 12.812 7.150 1.00 90.94 100 SER A CA 1
ATOM 789 C C . SER A 1 100 ? -12.383 12.874 7.528 1.00 90.94 100 SER A C 1
ATOM 791 O O . SER A 1 100 ? -11.495 12.914 6.676 1.00 90.94 100 SER A O 1
ATOM 793 N N . ARG A 1 101 ? -12.094 12.858 8.831 1.00 91.81 101 ARG A N 1
ATOM 794 C CA . ARG A 1 101 ? -10.737 12.627 9.365 1.00 91.81 101 ARG A CA 1
ATOM 795 C C . ARG A 1 101 ? -10.494 11.170 9.754 1.00 91.81 101 ARG A C 1
ATOM 797 O O . ARG A 1 101 ? -9.371 10.824 10.113 1.00 91.81 101 ARG A O 1
ATOM 804 N N . ASN A 1 102 ? -11.536 10.350 9.669 1.00 94.81 102 ASN A N 1
ATOM 805 C CA . ASN A 1 102 ? -11.559 8.981 10.148 1.00 94.81 102 ASN A CA 1
ATOM 806 C C . ASN A 1 102 ? -11.995 8.030 9.033 1.00 94.81 102 ASN A C 1
ATOM 808 O O . ASN A 1 102 ? -12.776 8.411 8.157 1.00 94.81 102 ASN A O 1
ATOM 812 N N . ILE A 1 103 ? -11.526 6.796 9.134 1.00 95.69 103 ILE A N 1
ATOM 813 C CA . ILE A 1 103 ? -11.994 5.638 8.373 1.00 95.69 103 ILE A CA 1
ATOM 814 C C . ILE A 1 103 ? -12.873 4.818 9.318 1.00 95.69 103 ILE A C 1
ATOM 816 O O . ILE A 1 103 ? -12.592 4.772 10.516 1.00 95.69 103 ILE A O 1
ATOM 820 N N . ASP A 1 104 ? -13.940 4.198 8.830 1.00 94.56 104 ASP A N 1
ATOM 821 C CA . ASP A 1 104 ? -14.715 3.249 9.629 1.00 94.56 104 ASP A CA 1
ATOM 822 C C . ASP A 1 104 ? -13.862 2.033 10.044 1.00 94.56 104 ASP A C 1
ATOM 824 O O . ASP A 1 104 ? -12.801 1.739 9.476 1.00 94.56 104 ASP A O 1
ATOM 828 N N . MET A 1 105 ? -14.280 1.352 11.111 1.00 94.56 105 MET A N 1
ATOM 829 C CA . MET A 1 105 ? -13.494 0.247 11.661 1.00 94.56 105 MET A CA 1
ATOM 830 C C . MET A 1 105 ? -13.446 -0.968 10.725 1.00 94.56 105 MET A C 1
ATOM 832 O O . MET A 1 105 ? -12.419 -1.642 10.659 1.00 94.56 105 MET A O 1
ATOM 836 N N . GLU A 1 106 ? -14.508 -1.218 9.960 1.00 94.12 106 GLU A N 1
ATOM 837 C CA . GLU A 1 106 ? -14.570 -2.321 8.995 1.00 94.12 106 GLU A CA 1
ATOM 838 C C . GLU A 1 106 ? -13.500 -2.150 7.908 1.00 94.12 106 GLU A C 1
ATOM 840 O O . GLU A 1 106 ? -12.651 -3.018 7.713 1.00 94.12 106 GLU A O 1
ATOM 845 N N . THR A 1 107 ? -13.429 -0.973 7.289 1.00 95.31 107 THR A N 1
ATOM 846 C CA . THR A 1 107 ? -12.400 -0.657 6.294 1.00 95.31 107 THR A CA 1
ATOM 847 C C . THR A 1 107 ? -10.996 -0.673 6.908 1.00 95.31 107 THR A C 1
ATOM 849 O O . THR A 1 107 ? -10.042 -1.140 6.282 1.00 95.31 107 THR A O 1
ATOM 852 N N . SER A 1 108 ? -10.848 -0.201 8.152 1.00 96.31 108 SER A N 1
ATOM 853 C CA . SER A 1 108 ? -9.555 -0.215 8.852 1.00 96.31 108 SER A CA 1
ATOM 854 C C . SER A 1 108 ? -9.035 -1.641 9.064 1.00 96.31 108 SER A C 1
ATOM 856 O O . SER A 1 108 ? -7.892 -1.945 8.723 1.00 96.31 108 SER A O 1
ATOM 858 N N . THR A 1 109 ? -9.887 -2.521 9.591 1.00 96.06 109 THR A N 1
ATOM 859 C CA . THR A 1 109 ? -9.562 -3.927 9.864 1.00 96.06 109 THR A CA 1
ATOM 860 C C . THR A 1 109 ? -9.337 -4.718 8.579 1.00 96.06 109 THR A C 1
ATOM 862 O O . THR A 1 109 ? -8.376 -5.484 8.507 1.00 96.06 109 THR A O 1
ATOM 865 N N . ALA A 1 110 ? -10.120 -4.456 7.527 1.00 95.56 110 ALA A N 1
ATOM 866 C CA . ALA A 1 110 ? -9.897 -5.029 6.204 1.00 95.56 110 ALA A CA 1
ATOM 867 C C . ALA A 1 110 ? -8.502 -4.676 5.665 1.00 95.56 110 ALA A C 1
ATOM 869 O O . ALA A 1 110 ? -7.746 -5.567 5.277 1.00 95.56 110 ALA A O 1
ATOM 870 N N . LEU A 1 111 ? -8.102 -3.402 5.709 1.00 96.69 111 LEU A N 1
ATOM 871 C CA . LEU A 1 111 ? -6.765 -2.994 5.270 1.00 96.69 111 LEU A CA 1
ATOM 872 C C . LEU A 1 111 ? -5.657 -3.616 6.126 1.00 96.69 111 LEU A C 1
ATOM 874 O O . LEU A 1 111 ? -4.681 -4.125 5.576 1.00 96.69 111 LEU A O 1
ATOM 878 N N . TRP A 1 112 ? -5.799 -3.620 7.453 1.00 97.31 112 TRP A N 1
ATOM 879 C CA . TRP A 1 112 ? -4.826 -4.246 8.354 1.00 97.31 112 TRP A CA 1
ATOM 880 C C . TRP A 1 112 ? -4.679 -5.750 8.119 1.00 97.31 112 TRP A C 1
ATOM 882 O O . TRP A 1 112 ? -3.554 -6.252 8.156 1.00 97.31 112 TRP A O 1
ATOM 892 N N . SER A 1 113 ? -5.766 -6.456 7.802 1.00 95.69 113 SER A N 1
ATOM 893 C CA . SER A 1 113 ? -5.720 -7.882 7.457 1.00 95.69 113 SER A CA 1
ATOM 894 C C . SER A 1 113 ? -4.888 -8.166 6.202 1.00 95.69 113 SER A C 1
ATOM 896 O O . SER A 1 113 ? -4.284 -9.227 6.085 1.00 95.69 113 SER A O 1
ATOM 898 N N . VAL A 1 114 ? -4.809 -7.198 5.286 1.00 95.06 114 VAL A N 1
ATOM 899 C CA . VAL A 1 114 ? -4.072 -7.330 4.026 1.00 95.06 114 VAL A CA 1
ATOM 900 C C . VAL A 1 114 ? -2.618 -6.888 4.170 1.00 95.06 114 VAL A C 1
ATOM 902 O O . VAL A 1 114 ? -1.728 -7.543 3.638 1.00 95.06 114 VAL A O 1
ATOM 905 N N . ILE A 1 115 ? -2.357 -5.775 4.863 1.00 94.94 115 ILE A N 1
ATOM 906 C CA . ILE A 1 115 ? -1.020 -5.155 4.868 1.00 94.94 115 ILE A CA 1
ATOM 907 C C . ILE A 1 115 ? -0.196 -5.469 6.119 1.00 94.94 115 ILE A C 1
ATOM 909 O O . ILE A 1 115 ? 1.030 -5.459 6.032 1.00 94.94 115 ILE A O 1
ATOM 913 N N . LEU A 1 116 ? -0.832 -5.720 7.272 1.00 94.25 116 LEU A N 1
ATOM 914 C CA . LEU A 1 116 ? -0.147 -5.965 8.547 1.00 94.25 116 LEU A CA 1
ATOM 915 C C . LEU A 1 116 ? -0.191 -7.437 8.968 1.00 94.25 116 LEU A C 1
ATOM 917 O O . LEU A 1 116 ? 0.844 -7.973 9.354 1.00 94.25 116 LEU A O 1
ATOM 921 N N . ALA A 1 117 ? -1.354 -8.090 8.903 1.00 92.62 117 ALA A N 1
ATOM 922 C CA . ALA A 1 117 ? -1.523 -9.456 9.409 1.00 92.62 117 ALA A CA 1
ATOM 923 C C . ALA A 1 117 ? -0.594 -10.506 8.765 1.00 92.62 117 ALA A C 1
ATOM 925 O O . ALA A 1 117 ? -0.100 -11.357 9.502 1.00 92.62 117 ALA A O 1
ATOM 926 N N . PRO A 1 118 ? -0.262 -10.443 7.457 1.00 90.88 118 PRO A N 1
ATOM 927 C CA . PRO A 1 118 ? 0.701 -11.376 6.866 1.00 90.88 118 PRO A CA 1
ATOM 928 C C . PRO A 1 118 ? 2.125 -11.219 7.418 1.00 90.88 118 PRO A C 1
ATOM 930 O O . PRO A 1 118 ? 2.920 -12.151 7.344 1.00 90.88 118 PRO A O 1
ATOM 933 N N . LYS A 1 119 ? 2.447 -10.039 7.960 1.00 88.62 119 LYS A N 1
ATOM 934 C CA . LYS A 1 119 ? 3.790 -9.645 8.404 1.00 88.62 119 LYS A CA 1
ATOM 935 C C . LYS A 1 119 ? 3.968 -9.738 9.920 1.00 88.62 119 LYS A C 1
ATOM 937 O O . LYS A 1 119 ? 5.057 -10.024 10.409 1.00 88.62 119 LYS A O 1
ATOM 942 N N . TYR A 1 120 ? 2.904 -9.475 10.674 1.00 91.06 120 TYR A N 1
ATOM 943 C CA . TYR A 1 120 ? 2.926 -9.392 12.130 1.00 91.06 120 TYR A CA 1
ATOM 944 C C . TYR A 1 120 ? 1.879 -10.341 12.721 1.00 91.06 120 TYR A C 1
ATOM 946 O O . TYR A 1 120 ? 0.702 -9.986 12.737 1.00 91.06 120 TYR A O 1
ATOM 954 N N . PRO A 1 121 ? 2.276 -11.508 13.263 1.00 88.38 121 PRO A N 1
ATOM 955 C CA . PRO A 1 121 ? 1.334 -12.492 13.807 1.00 88.38 121 PRO A CA 1
ATOM 956 C C . PRO A 1 121 ? 0.371 -11.921 14.859 1.00 88.38 121 PRO A C 1
ATOM 958 O O . PRO A 1 121 ? -0.820 -12.207 14.816 1.00 88.38 121 PRO A O 1
ATOM 961 N N . ILE A 1 122 ? 0.858 -11.016 15.723 1.00 89.69 122 ILE A N 1
ATOM 962 C CA . ILE A 1 122 ? 0.053 -10.329 16.752 1.00 89.69 122 ILE A CA 1
ATOM 963 C C . ILE A 1 122 ? -1.160 -9.588 16.176 1.00 89.69 122 ILE A C 1
ATOM 965 O O . ILE A 1 122 ? -2.151 -9.365 16.864 1.00 89.69 122 ILE A O 1
ATOM 969 N N . MET A 1 123 ? -1.107 -9.192 14.904 1.00 93.56 123 MET A N 1
ATOM 970 C CA . MET A 1 123 ? -2.211 -8.476 14.282 1.00 93.56 123 MET A CA 1
ATOM 971 C C . MET A 1 123 ? -3.434 -9.359 14.064 1.00 93.56 123 MET A C 1
ATOM 973 O O . MET A 1 123 ? -4.526 -8.812 13.992 1.00 93.56 123 MET A O 1
ATOM 977 N N . GLN A 1 124 ? -3.293 -10.688 14.017 1.00 91.94 124 GLN A N 1
ATOM 978 C CA . GLN A 1 124 ? -4.455 -11.582 14.020 1.00 91.94 124 GLN A CA 1
ATOM 979 C C . GLN A 1 124 ? -5.232 -11.448 15.335 1.00 91.94 124 GLN A C 1
ATOM 981 O O . GLN A 1 124 ? -6.423 -11.155 15.306 1.00 91.94 124 GLN A O 1
ATOM 986 N N . GLU A 1 125 ? -4.536 -11.506 16.473 1.00 92.06 125 GLU A N 1
ATOM 987 C CA . GLU A 1 125 ? -5.137 -11.324 17.803 1.00 92.06 125 GLU A CA 1
ATOM 988 C C . GLU A 1 125 ? -5.757 -9.926 17.968 1.00 92.06 125 GLU A C 1
ATOM 990 O O . GLU A 1 125 ? -6.840 -9.772 18.529 1.00 92.06 125 GLU A O 1
ATOM 995 N N . VAL A 1 126 ? -5.100 -8.884 17.441 1.00 92.56 126 VAL A N 1
ATOM 996 C CA . VAL A 1 126 ? -5.640 -7.513 17.464 1.00 92.56 126 VAL A CA 1
ATOM 997 C C . VAL A 1 126 ? -6.930 -7.410 16.647 1.00 92.56 126 VAL A C 1
ATOM 999 O O . VAL A 1 126 ? -7.879 -6.763 17.088 1.00 92.56 126 VAL A O 1
ATOM 1002 N N . LEU A 1 127 ? -6.981 -8.027 15.464 1.00 94.44 127 LEU A N 1
ATOM 1003 C CA . LEU A 1 127 ? -8.173 -8.018 14.614 1.00 94.44 127 LEU A CA 1
ATOM 1004 C C . LEU A 1 127 ? -9.336 -8.775 15.270 1.00 94.44 127 LEU A C 1
ATOM 1006 O O . LEU A 1 127 ? -10.458 -8.269 15.267 1.00 94.44 127 LEU A O 1
ATOM 1010 N N . GLU A 1 128 ? -9.064 -9.927 15.884 1.00 94.00 128 GLU A N 1
ATOM 1011 C CA . GLU A 1 128 ? -10.052 -10.693 16.654 1.00 94.00 128 GLU A CA 1
ATOM 1012 C C . GLU A 1 128 ? -10.592 -9.881 17.839 1.00 94.00 128 GLU A C 1
ATOM 1014 O O . GLU A 1 128 ? -11.805 -9.747 17.999 1.00 94.00 128 GLU A O 1
ATOM 1019 N N . PHE A 1 129 ? -9.711 -9.239 18.611 1.00 93.12 129 PHE A N 1
ATOM 1020 C CA . PHE A 1 129 ? -10.108 -8.387 19.732 1.00 93.12 129 PHE A CA 1
ATOM 1021 C C . PHE A 1 129 ? -11.006 -7.217 19.302 1.00 93.12 129 PHE A C 1
ATOM 1023 O O . PHE A 1 129 ? -11.986 -6.892 19.978 1.00 93.12 129 PHE A O 1
ATOM 1030 N N . ILE A 1 130 ? -10.686 -6.564 18.180 1.00 92.81 130 ILE A N 1
ATOM 1031 C CA . ILE A 1 130 ? -11.512 -5.473 17.648 1.00 92.81 130 ILE A CA 1
ATOM 1032 C C . ILE A 1 130 ? -12.889 -6.004 17.239 1.00 92.81 130 ILE A C 1
ATOM 1034 O O . ILE A 1 130 ? -13.892 -5.357 17.548 1.00 92.81 130 ILE A O 1
ATOM 1038 N N . ALA A 1 131 ? -12.947 -7.177 16.602 1.00 91.00 131 ALA A N 1
ATOM 1039 C CA . ALA A 1 131 ? -14.198 -7.810 16.193 1.00 91.00 131 ALA A CA 1
ATOM 1040 C C . ALA A 1 131 ? -15.087 -8.169 17.399 1.00 91.00 131 ALA A C 1
ATOM 1042 O O . ALA A 1 131 ? -16.276 -7.859 17.402 1.00 91.00 131 ALA A O 1
ATOM 1043 N N . GLU A 1 132 ? -14.518 -8.715 18.480 1.00 92.62 132 GLU A N 1
ATOM 1044 C CA . GLU A 1 132 ? -15.256 -8.987 19.727 1.00 92.62 132 GLU A CA 1
ATOM 1045 C C . GLU A 1 132 ? -15.843 -7.723 20.381 1.00 92.62 132 GLU A C 1
ATOM 1047 O O . GLU A 1 132 ? -16.788 -7.790 21.175 1.00 92.62 132 GLU A O 1
ATOM 1052 N N . LYS A 1 133 ? -15.261 -6.556 20.088 1.00 89.56 133 LYS A N 1
ATOM 1053 C CA . LYS A 1 133 ? -15.628 -5.253 20.654 1.00 89.56 133 LYS A CA 1
ATOM 1054 C C . LYS A 1 133 ? -16.190 -4.296 19.599 1.00 89.56 133 LYS A C 1
ATOM 1056 O O . LYS A 1 133 ? -16.084 -3.079 19.771 1.00 89.56 133 LYS A O 1
ATOM 1061 N N . GLU A 1 134 ? -16.845 -4.816 18.559 1.00 83.12 134 GLU A N 1
ATOM 1062 C CA . GLU A 1 134 ? -17.372 -4.034 17.424 1.00 83.12 134 GLU A CA 1
ATOM 1063 C C . GLU A 1 134 ? -18.237 -2.824 17.836 1.00 83.12 134 GLU A C 1
ATOM 1065 O O . GLU A 1 134 ? -18.223 -1.773 17.197 1.00 83.12 134 GLU A O 1
ATOM 1070 N N . THR A 1 135 ? -18.962 -2.922 18.956 1.00 84.19 135 THR A N 1
ATOM 1071 C CA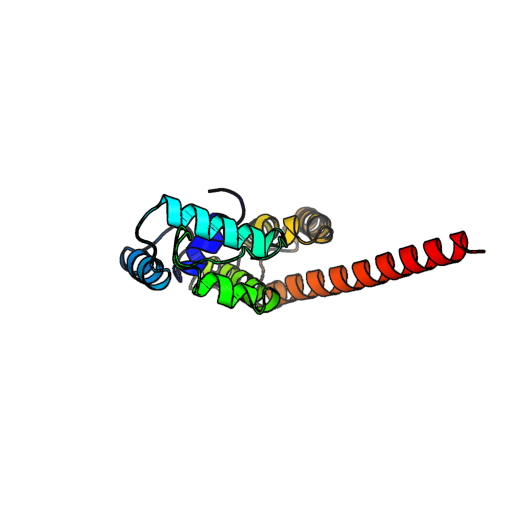 . THR A 1 135 ? -19.836 -1.842 19.445 1.00 84.19 135 THR A CA 1
ATOM 1072 C C . THR A 1 135 ? -19.067 -0.664 20.050 1.00 84.19 135 THR A C 1
ATOM 1074 O O . THR A 1 135 ? -19.592 0.455 20.105 1.00 84.19 135 THR A O 1
ATOM 1077 N N . VAL A 1 136 ? -17.827 -0.901 20.486 1.00 89.12 136 VAL A N 1
ATOM 1078 C CA . VAL A 1 136 ? -16.954 0.070 21.157 1.00 89.12 136 VAL A CA 1
ATOM 1079 C C . VAL A 1 136 ? -16.099 0.820 20.137 1.00 89.12 136 VAL A C 1
ATOM 1081 O O . VAL A 1 136 ? -16.009 2.049 20.189 1.00 89.12 136 VAL A O 1
ATOM 1084 N N . TYR A 1 137 ? -15.495 0.101 19.189 1.00 86.62 137 TYR A N 1
ATOM 1085 C CA . TYR A 1 137 ? -14.554 0.664 18.223 1.00 86.62 137 TYR A CA 1
ATOM 1086 C C . TYR A 1 137 ? -15.222 0.896 16.869 1.00 86.62 137 TYR A C 1
ATOM 1088 O O . TYR A 1 137 ? -15.395 -0.023 16.080 1.00 86.62 137 TYR A O 1
ATOM 1096 N N . LYS A 1 138 ? -15.579 2.150 16.580 1.00 91.12 138 LYS A N 1
ATOM 1097 C CA . LYS A 1 138 ? -16.365 2.484 15.376 1.00 91.12 138 LYS A CA 1
ATOM 1098 C C . LYS A 1 138 ? -15.554 3.065 14.224 1.00 91.12 138 LYS A C 1
ATOM 1100 O O . LYS A 1 138 ? -15.986 2.994 13.077 1.00 91.12 138 LYS A O 1
ATOM 1105 N N . ALA A 1 139 ? -14.413 3.680 14.517 1.00 93.88 139 ALA A N 1
ATOM 1106 C CA . ALA A 1 139 ? -13.614 4.368 13.515 1.00 93.88 139 ALA A CA 1
ATOM 1107 C C . ALA A 1 139 ? -12.157 4.522 13.953 1.00 93.88 139 ALA A C 1
ATOM 1109 O O . ALA A 1 139 ? -11.851 4.554 15.147 1.00 93.88 139 ALA A O 1
ATOM 1110 N N . THR A 1 140 ? -11.284 4.702 12.970 1.00 95.25 140 THR A N 1
ATOM 1111 C CA . THR A 1 140 ? -9.849 4.911 13.137 1.00 95.25 140 THR A CA 1
ATOM 1112 C C . THR A 1 140 ? -9.467 6.290 12.620 1.00 95.25 140 THR A C 1
ATOM 1114 O O . THR A 1 140 ? -9.748 6.638 11.472 1.00 95.25 140 THR A O 1
ATOM 1117 N N . ASN A 1 141 ? -8.807 7.089 13.458 1.00 95.69 141 ASN A N 1
ATOM 1118 C CA . ASN A 1 141 ? -8.173 8.338 13.039 1.00 95.69 141 ASN A CA 1
ATOM 1119 C C . ASN A 1 141 ? -6.695 8.100 12.676 1.00 95.69 141 ASN A C 1
ATOM 1121 O O . ASN A 1 141 ? -6.151 7.012 12.876 1.00 95.69 141 ASN A O 1
ATOM 1125 N N . LYS A 1 142 ? -6.024 9.128 12.148 1.00 95.56 142 LYS A N 1
ATOM 1126 C CA . LYS A 1 142 ? -4.627 9.014 11.700 1.00 95.56 142 LYS A CA 1
ATOM 1127 C C . LYS A 1 142 ? -3.664 8.628 12.829 1.00 95.56 142 LYS A C 1
ATOM 1129 O O . LYS A 1 142 ? -2.712 7.885 12.588 1.00 95.56 142 LYS A O 1
ATOM 1134 N N . ASP A 1 143 ? -3.902 9.127 14.039 1.00 96.06 143 ASP A N 1
ATOM 1135 C CA . ASP A 1 143 ? -3.063 8.835 15.199 1.00 96.06 143 ASP A CA 1
ATOM 1136 C C . ASP A 1 143 ? -3.165 7.359 15.578 1.00 96.06 143 ASP A C 1
ATOM 1138 O O . ASP A 1 143 ? -2.147 6.674 15.585 1.00 96.06 143 ASP A O 1
ATOM 1142 N N . LEU A 1 144 ? -4.380 6.836 15.781 1.00 95.56 144 LEU A N 1
ATOM 1143 C CA . LEU A 1 144 ? -4.608 5.420 16.076 1.00 95.56 144 LEU A CA 1
ATOM 1144 C C . LEU A 1 144 ? -4.035 4.525 14.972 1.00 95.56 144 LEU A C 1
ATOM 1146 O O . LEU A 1 144 ? -3.308 3.583 15.273 1.00 95.56 144 LEU A O 1
ATOM 1150 N N . TRP A 1 145 ? -4.277 4.865 13.702 1.00 96.62 145 TRP A N 1
ATOM 1151 C CA . TRP A 1 145 ? -3.688 4.159 12.563 1.00 96.62 145 TRP A CA 1
ATOM 1152 C C . TRP A 1 145 ? -2.163 4.080 12.675 1.00 96.62 145 TRP A C 1
ATOM 1154 O O . TRP A 1 145 ? -1.571 3.010 12.550 1.00 96.62 145 TRP A O 1
ATOM 1164 N N . THR A 1 146 ? -1.508 5.202 12.967 1.00 95.38 146 THR A N 1
ATOM 1165 C CA . THR A 1 146 ? -0.047 5.260 13.111 1.00 95.38 146 THR A CA 1
ATOM 1166 C C . THR A 1 146 ? 0.437 4.503 14.352 1.00 95.38 146 THR A C 1
ATOM 1168 O O . THR A 1 146 ? 1.490 3.870 14.314 1.00 95.38 146 THR A O 1
ATOM 1171 N N . MET A 1 147 ? -0.334 4.502 15.440 1.00 95.00 147 MET A N 1
ATOM 1172 C CA . MET A 1 147 ? 0.008 3.744 16.645 1.00 95.00 147 MET A CA 1
ATOM 1173 C C . MET A 1 147 ? -0.011 2.234 16.400 1.00 95.00 147 MET A C 1
ATOM 1175 O O . MET A 1 147 ? 0.863 1.543 16.914 1.00 95.00 147 MET A O 1
ATOM 1179 N N . VAL A 1 148 ? -0.924 1.716 15.572 1.00 94.94 148 VAL A N 1
ATOM 1180 C CA . VAL A 1 148 ? -1.011 0.273 15.272 1.00 94.94 148 VAL A CA 1
ATOM 1181 C C . VAL A 1 148 ? 0.253 -0.256 14.578 1.00 94.94 148 VAL A C 1
ATOM 1183 O O . VAL A 1 148 ? 0.774 -1.306 14.959 1.00 94.94 148 VAL A O 1
ATOM 1186 N N . ILE A 1 149 ? 0.819 0.476 13.611 1.00 94.06 149 ILE A N 1
ATOM 1187 C CA . ILE A 1 149 ? 2.080 0.058 12.969 1.00 94.06 149 ILE A CA 1
ATOM 1188 C C . ILE A 1 149 ? 3.282 0.190 13.918 1.00 94.06 149 ILE A C 1
ATOM 1190 O O . ILE A 1 149 ? 4.148 -0.684 13.937 1.00 94.06 149 ILE A O 1
ATOM 1194 N N . ILE A 1 150 ? 3.322 1.233 14.756 1.00 91.81 150 ILE A N 1
ATOM 1195 C CA . ILE A 1 150 ? 4.376 1.409 15.772 1.00 91.81 150 ILE A CA 1
ATOM 1196 C C . ILE A 1 150 ? 4.330 0.275 16.802 1.00 91.81 150 ILE A C 1
ATOM 1198 O O . ILE A 1 150 ? 5.376 -0.265 17.176 1.00 91.81 150 ILE A O 1
ATOM 1202 N N . PHE A 1 151 ? 3.126 -0.097 17.237 1.00 92.25 151 PHE A N 1
ATOM 1203 C CA . PHE A 1 151 ? 2.877 -1.242 18.103 1.00 92.25 151 PHE A CA 1
ATOM 1204 C C . PHE A 1 151 ? 3.398 -2.521 17.443 1.00 92.25 151 PHE A C 1
ATOM 1206 O O . PHE A 1 151 ? 4.260 -3.190 18.008 1.00 92.25 151 PHE A O 1
ATOM 1213 N N . SER A 1 152 ? 2.992 -2.790 16.201 1.00 90.75 152 SER A N 1
ATOM 1214 C CA . SER A 1 152 ? 3.419 -3.977 15.447 1.00 90.75 152 SER A CA 1
ATOM 1215 C C . SER A 1 152 ? 4.947 -4.091 15.350 1.00 90.75 152 SER A C 1
ATOM 1217 O O . SER A 1 152 ? 5.519 -5.157 15.575 1.00 90.75 152 SER A O 1
ATOM 1219 N N . TRP A 1 153 ? 5.638 -2.975 15.095 1.00 89.19 153 TRP A N 1
ATOM 1220 C CA . TRP A 1 153 ? 7.103 -2.933 15.049 1.00 89.19 153 TRP A CA 1
ATOM 1221 C C . TRP A 1 153 ? 7.764 -3.167 16.401 1.00 89.19 153 TRP A C 1
ATOM 1223 O O . TRP A 1 153 ? 8.742 -3.910 16.481 1.00 89.19 153 TRP A O 1
ATOM 1233 N N . SER A 1 154 ? 7.253 -2.527 17.451 1.00 86.31 154 SER A N 1
ATOM 1234 C CA . SER A 1 154 ? 7.797 -2.665 18.804 1.00 86.31 154 SER A CA 1
ATOM 1235 C C . SER A 1 154 ? 7.692 -4.111 19.284 1.00 86.31 154 SER A C 1
ATOM 1237 O O . SER A 1 154 ? 8.668 -4.666 19.782 1.00 86.31 154 SER A O 1
ATOM 1239 N N . TYR A 1 155 ? 6.543 -4.750 19.052 1.00 79.44 155 TYR A N 1
ATOM 1240 C CA . TYR A 1 155 ? 6.323 -6.150 19.413 1.00 79.44 155 TYR A CA 1
ATOM 1241 C C . TYR A 1 155 ? 7.196 -7.100 18.596 1.00 79.44 155 TYR A C 1
ATOM 1243 O O . TYR A 1 155 ? 7.829 -7.981 19.175 1.00 79.44 155 TYR A O 1
ATOM 1251 N N . CYS A 1 156 ? 7.312 -6.884 17.282 1.00 73.88 156 CYS A N 1
ATOM 1252 C CA . CYS A 1 156 ? 8.213 -7.670 16.441 1.00 73.88 156 CYS A CA 1
ATOM 1253 C C . CYS A 1 156 ? 9.669 -7.568 16.923 1.00 73.88 156 CYS A C 1
ATOM 1255 O O . CYS A 1 156 ? 10.344 -8.585 17.045 1.00 73.88 156 CYS A O 1
ATOM 1257 N N . SER A 1 157 ? 10.149 -6.363 17.253 1.00 69.94 157 SER A N 1
ATOM 1258 C CA . SER A 1 157 ? 11.516 -6.171 17.753 1.00 69.94 157 SER A CA 1
ATOM 1259 C C . SER A 1 157 ? 11.747 -6.871 19.095 1.00 69.94 157 SER A C 1
ATOM 1261 O O . SER A 1 157 ? 12.815 -7.445 19.303 1.00 69.94 157 SER A O 1
ATOM 1263 N N . THR A 1 158 ? 10.767 -6.835 20.000 1.00 66.94 158 THR A N 1
ATOM 1264 C CA . THR A 1 158 ? 10.855 -7.502 21.305 1.00 66.94 158 THR A CA 1
ATOM 1265 C C . THR A 1 158 ? 10.852 -9.021 21.163 1.00 66.94 158 THR A C 1
ATOM 1267 O O . THR A 1 158 ? 11.663 -9.684 21.808 1.00 66.94 158 THR A O 1
ATOM 1270 N N . LEU A 1 159 ? 9.995 -9.579 20.304 1.00 59.03 159 LEU A N 1
ATOM 1271 C CA . LEU A 1 159 ? 9.944 -11.019 20.033 1.00 59.03 159 LEU A CA 1
ATOM 1272 C C . LEU A 1 159 ? 11.254 -11.521 19.418 1.00 59.03 159 LEU A C 1
ATOM 1274 O O . LEU A 1 159 ? 11.785 -12.522 19.887 1.00 59.03 159 LEU A O 1
ATOM 1278 N N . THR A 1 160 ? 11.840 -10.791 18.463 1.00 58.44 160 THR A N 1
ATOM 1279 C CA . THR A 1 160 ? 13.163 -11.134 17.916 1.00 58.44 160 THR A CA 1
ATOM 1280 C C . THR A 1 160 ? 14.241 -11.132 19.002 1.00 58.44 160 THR A C 1
ATOM 1282 O O . THR A 1 160 ? 15.084 -12.023 19.022 1.00 58.44 160 THR A O 1
ATOM 1285 N N . PHE A 1 161 ? 14.202 -10.182 19.942 1.00 57.28 161 PHE A N 1
ATOM 1286 C CA . PHE A 1 161 ? 15.166 -10.134 21.046 1.00 57.28 161 PHE A CA 1
ATOM 1287 C C . PHE A 1 161 ? 15.037 -11.341 21.986 1.00 57.28 161 PHE A C 1
ATOM 1289 O O . PHE A 1 161 ? 16.045 -11.900 22.407 1.00 57.28 161 PHE A O 1
ATOM 1296 N N . HIS A 1 162 ? 13.807 -11.772 22.281 1.00 57.34 162 HIS A N 1
ATOM 1297 C CA . HIS A 1 162 ? 13.565 -12.929 23.145 1.00 57.34 162 HIS A CA 1
ATOM 1298 C C . HIS A 1 162 ? 13.894 -14.251 22.446 1.00 57.34 162 HIS A C 1
ATOM 1300 O O . HIS A 1 162 ? 14.468 -15.126 23.080 1.00 57.34 162 HIS A O 1
ATOM 1306 N N . VAL A 1 163 ? 13.597 -14.398 21.150 1.00 55.19 163 VAL A N 1
ATOM 1307 C CA . VAL A 1 163 ? 13.955 -15.606 20.386 1.00 55.19 163 VAL A CA 1
ATOM 1308 C C . VAL A 1 163 ? 15.474 -15.740 20.260 1.00 55.19 163 VAL A C 1
ATOM 1310 O O . VAL A 1 163 ? 16.001 -16.814 20.524 1.00 55.19 163 VAL A O 1
ATOM 1313 N N . VAL A 1 164 ? 16.193 -14.652 19.959 1.00 57.69 164 VAL A N 1
ATOM 1314 C CA . VAL A 1 164 ? 17.666 -14.670 19.907 1.00 57.69 164 VAL A CA 1
ATOM 1315 C C . VAL A 1 164 ? 18.281 -14.942 21.288 1.00 57.69 164 VAL A C 1
ATOM 1317 O O . VAL A 1 164 ? 19.267 -15.670 21.365 1.00 57.69 164 VAL A O 1
ATOM 1320 N N . ASP A 1 165 ? 17.716 -14.413 22.384 1.00 54.47 165 ASP A N 1
ATOM 1321 C CA . ASP A 1 165 ? 18.193 -14.724 23.746 1.00 54.47 165 ASP A CA 1
ATOM 1322 C C . ASP A 1 165 ? 17.937 -16.190 24.129 1.00 54.47 165 ASP A C 1
ATOM 1324 O O . ASP A 1 165 ? 18.813 -16.828 24.714 1.00 54.47 165 ASP A O 1
ATOM 1328 N N . ILE A 1 166 ? 16.773 -16.740 23.759 1.00 60.06 166 ILE A N 1
ATOM 1329 C CA . ILE A 1 166 ? 16.423 -18.148 23.985 1.00 60.06 166 ILE A CA 1
ATOM 1330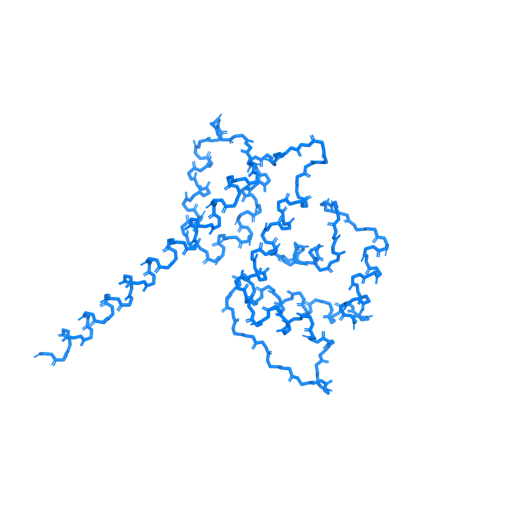 C C . ILE A 1 166 ? 17.354 -19.065 23.183 1.00 60.06 166 ILE A C 1
ATOM 1332 O O . ILE A 1 166 ? 17.943 -19.963 23.779 1.00 60.06 166 ILE A O 1
ATOM 1336 N N . ASP A 1 167 ? 17.570 -18.816 21.887 1.00 58.66 167 ASP A N 1
ATOM 1337 C CA . ASP A 1 167 ? 18.519 -19.593 21.071 1.00 58.66 167 ASP A CA 1
ATOM 1338 C C . ASP A 1 167 ? 19.951 -19.490 21.620 1.00 58.66 167 ASP A C 1
ATOM 1340 O O . ASP A 1 167 ? 20.656 -20.492 21.738 1.00 58.66 167 ASP A O 1
ATOM 1344 N N . ALA A 1 168 ? 20.381 -18.297 22.047 1.00 56.81 168 ALA A N 1
ATOM 1345 C CA . ALA A 1 168 ? 21.698 -18.100 22.655 1.00 56.81 168 ALA A CA 1
ATOM 1346 C C . ALA A 1 168 ? 21.838 -18.763 24.039 1.00 56.81 168 ALA A C 1
ATOM 1348 O O . ALA A 1 168 ? 22.953 -19.062 24.475 1.00 56.81 168 ALA A O 1
ATOM 1349 N N . ARG A 1 169 ? 20.742 -18.962 24.779 1.00 53.91 169 ARG A N 1
ATOM 1350 C CA . ARG A 1 169 ? 20.724 -19.746 26.025 1.00 53.91 169 ARG A CA 1
ATOM 1351 C C . ARG A 1 169 ? 20.789 -21.241 25.743 1.00 53.91 169 ARG A C 1
ATOM 1353 O O . ARG A 1 169 ? 21.659 -21.900 26.296 1.00 53.91 169 ARG A O 1
ATOM 1360 N N . ILE A 1 170 ? 19.954 -21.738 24.833 1.00 57.56 170 ILE A N 1
ATOM 1361 C CA . ILE A 1 170 ? 19.912 -23.156 24.454 1.00 57.56 170 ILE A CA 1
ATOM 1362 C C . ILE A 1 170 ? 21.265 -23.610 23.887 1.00 57.56 170 ILE A C 1
ATOM 1364 O O . ILE A 1 170 ? 21.753 -24.674 24.253 1.00 57.56 170 ILE A O 1
ATOM 1368 N N . LEU A 1 171 ? 21.922 -22.787 23.063 1.00 50.44 171 LEU A N 1
ATOM 1369 C CA . LEU A 1 171 ? 23.252 -2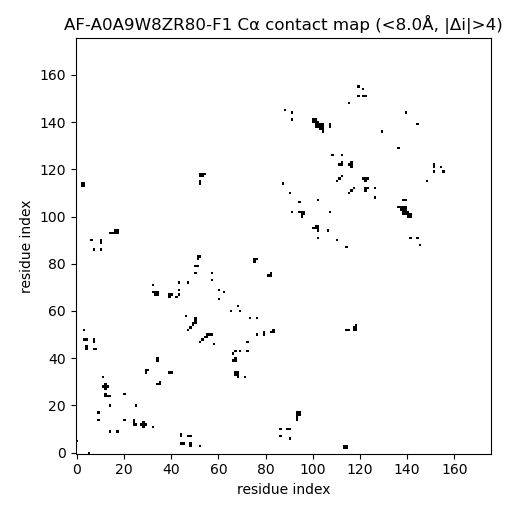3.103 22.531 1.00 50.44 171 LEU A CA 1
ATOM 1370 C C . LEU A 1 171 ? 24.338 -23.172 23.620 1.00 50.44 171 LEU A C 1
ATOM 1372 O O . LEU A 1 171 ? 25.201 -24.040 23.545 1.00 50.44 171 LEU A O 1
ATOM 1376 N N . ARG A 1 172 ? 24.276 -22.327 24.659 1.00 53.97 172 ARG A N 1
ATOM 1377 C CA . ARG A 1 172 ? 25.218 -22.387 25.796 1.00 53.97 172 ARG A CA 1
ATOM 1378 C C . ARG A 1 172 ? 25.003 -23.612 26.684 1.00 53.97 172 ARG A C 1
ATOM 1380 O O . ARG A 1 172 ? 25.977 -24.164 27.189 1.00 53.97 172 ARG A O 1
ATOM 1387 N N . ASP A 1 173 ? 23.758 -24.049 26.832 1.00 56.78 173 ASP A N 1
ATOM 1388 C CA . ASP A 1 173 ? 23.415 -25.235 27.622 1.00 56.78 173 ASP A CA 1
ATOM 1389 C C . ASP A 1 173 ? 23.735 -26.554 26.881 1.00 56.78 173 ASP A C 1
ATOM 1391 O O . ASP A 1 173 ? 23.803 -27.605 27.510 1.00 56.78 173 ASP A O 1
ATOM 1395 N N . CYS A 1 174 ? 23.975 -26.519 25.561 1.00 47.47 174 CYS A N 1
ATOM 1396 C CA . CYS A 1 174 ? 24.450 -27.671 24.780 1.00 47.47 174 CYS A CA 1
ATOM 1397 C C . CYS A 1 174 ? 25.985 -27.801 24.699 1.00 47.47 174 CYS A C 1
ATOM 1399 O O . CYS A 1 174 ? 26.472 -28.853 24.285 1.00 47.47 174 CYS A O 1
ATOM 1401 N N . GLU A 1 175 ? 26.746 -26.766 25.069 1.00 48.41 175 GLU A N 1
ATOM 1402 C CA . GLU A 1 175 ? 28.222 -26.771 25.069 1.00 48.41 175 GLU A CA 1
ATOM 1403 C C . GLU A 1 175 ? 28.841 -27.032 26.461 1.00 48.41 175 GLU A C 1
ATOM 1405 O O . GLU A 1 175 ? 30.064 -26.965 26.608 1.00 48.41 175 GLU A O 1
ATOM 1410 N N . SER A 1 176 ? 28.020 -27.344 27.474 1.00 44.84 176 SER A N 1
ATOM 1411 C CA . SER A 1 176 ? 28.442 -27.695 28.846 1.00 44.84 176 SER A CA 1
ATOM 1412 C C . SER A 1 176 ? 28.166 -29.162 29.166 1.00 44.84 176 SER A C 1
ATOM 1414 O O . SER A 1 176 ? 29.016 -29.776 29.850 1.00 44.84 176 SER A O 1
#

Secondary structure (DSSP, 8-state):
--TTHHHHHHHHTT--STT---HHHHHHHHHHHT--SHHHHHHHHHHHHHHHTS-PPPPPP-TTT-SS--HHHHHHHTTHHHHHHHHHHHHHHHHS-TT-SEEEHHHHHHHHHHHTTTT-THHHHHHHHHHHTTTT--EEEHHHHHHHHHHHHHHHHHHHHHHHHHHHHHHHHH--

Mean predicted aligned error: 6.8 Å

Radius of gyration: 19.01 Å; Cα contacts (8 Å, |Δi|>4): 139; chains: 1; bounding box: 48×43×50 Å

Organism: NCBI:txid40482

Foldseek 3Di:
DDFCLQLVVCVLLVHQEPPDDDPNSVVVSCVVQVHDDPVLSVVLSVQLCCVQAVVHQHDDDDPVPRSGPCPVVVVCNVPSPVNNVSSLLSLQSHQADPPDQKHFPVSLLVNCVRRPCSPAVVNVVVSVVCVVVVVPGTIDGSVNSVVVVVVSVVVVVVVVVVVVVVVVVVVVVVVD